Protein 2QQ8 (pdb70)

B-factor: mean 25.54, std 12.07, range [2.0, 73.2]

Foldseek 3Di:
DLPPPQVCCCVPPDPVVVCAPDPSSLVSLLVFHPLQCLLVLLLVLLDQPVPDDLVLLVVLLVVLVVVPPCLVVLQLVLQCPQLVVVVQCHPPHVCVVLLVSLLSSVCSVCVVLRDDRLLSLLLVLLVSRYPSSSSSSSSVSVCVDLQLVCLRDPDNPLVVLVQVLLLLLLCVQPVPLSVLCVVQVVGCVLALSSCLNSVCSVAARSVLSNSLSSVCSNPPSVSSSLLVSLVCQLCVVVLSVDHNVVNSVCRNHDDHPPDNVSSSVSSVSRDQADPNHHSVVSSVVSVD

Solvent-accessible surface area: 13617 Å² total; per-residue (Å²): 131,73,156,85,80,36,61,86,0,3,66,73,38,7,39,90,102,36,165,53,103,52,79,55,12,78,97,35,17,37,116,15,4,14,98,91,1,27,5,58,7,0,42,114,42,7,26,52,114,52,120,4,77,91,120,53,10,86,78,0,21,61,124,1,117,109,115,119,216,70,50,42,55,74,4,108,96,0,1,70,99,0,22,68,147,82,90,38,0,36,162,82,16,104,56,26,111,52,0,24,12,0,1,2,0,13,20,19,51,89,101,106,61,17,20,50,78,0,3,0,13,0,0,0,0,0,4,51,28,24,114,31,16,48,0,0,27,2,0,1,0,0,12,47,49,94,1,2,84,2,10,46,63,147,98,97,36,44,4,107,28,4,19,35,0,0,42,54,0,4,92,90,31,7,80,172,0,24,58,31,4,118,186,35,109,7,54,9,70,55,7,0,48,68,5,0,8,0,0,0,1,51,27,9,52,26,117,6,0,4,40,0,2,0,0,18,20,41,36,29,43,41,0,0,0,33,0,0,0,0,0,0,71,52,26,46,116,78,0,67,186,43,72,78,102,109,0,11,112,38,1,82,131,13,48,119,90,6,67,38,79,69,0,5,62,12,0,44,70,0,99,16,86,17,116,130,62,84,4,69,90,12,11,85,70,74,94,117

InterPro domains:
  IPR000195 Rab-GAP-TBC domain [PF00566] (405-628)
  IPR000195 Rab-GAP-TBC domain [PS50086] (401-611)
  IPR000195 Rab-GAP-TBC domain [SM00164] (398-634)
  IPR035969 Rab-GAP-TBC domain superfamily [SSF47923] (376-571)
  IPR035969 Rab-GAP-TBC domain superfamily [SSF47923] (547-654)
  IPR050302 Rab GTPase-activating TBC domain-containing protein [PTHR47219] (161-686)

G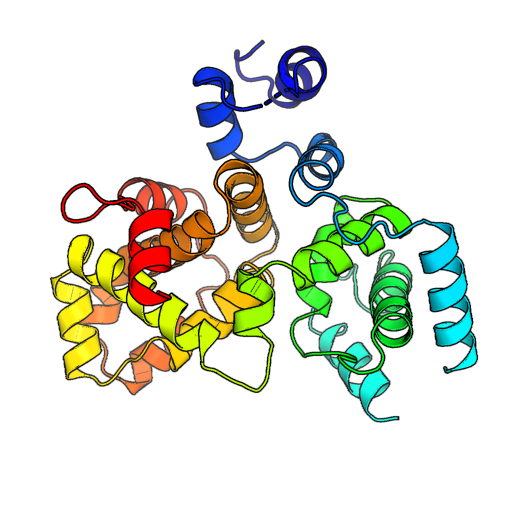O terms:
  GO:0055037 recycling endosome (C, TAS)
  GO:0005515 protein binding (F, IPI)
  GO:0005776 autophagosome (C, IDA)
  GO:0010507 negative regulation of autophagy (P, IMP)
  GO:2000785 regulation of autophagosome assembly (P, IMP)
  GO:0019901 protein kinase binding (F, IPI)
  GO:0005794 Golgi apparatus (C, IDA)
  GO:0055037 recycling endosome (C, IDA)
  GO:0071955 recycling endosome to Golgi transport (P, IMP)

Secondary structure (DSSP, 8-state):
--SS-HHHIIIIIIGGG-----HHHHHHHHT---HHHHHHHHHHHH--TT---HHHHHHHHHHHHHH---HHHHHHHHHHTSSGGG-SSSTTSTTHHHHHHHHHHHHHH-TTT---TTHHHHHHHHHHHS-HHHHHHHHHHHHTSHHHHHHHSS--HHHHHHHHHHHHHHHHH-HHHHHHHHHTT--GGGTHHHHHHTTTTTTS-HHHHHHHHHHHHHH-HHHHHHHHHHHHHHTHHHHHT--HHHHHHHHHS--TT--HHHHHHHHHH---EETTEEHHHHHHHHH-

CATH classification: 1.10.10.750 (+2 more: 1.10.8.270, 1.10.472.80)

Organism: Homo sapiens (NCBI:txid9606)

Nearest PDB structures (foldseek):
  2qq8-assembly1_A  TM=1.003E+00  e=1.220E-38  Homo sapiens
  4nc6-assembly1_A  TM=8.322E-01  e=8.312E-11  Homo sapiens
  3hzj-assembly1_A  TM=8.244E-01  e=3.064E-10  Homo sapiens
  3hzj-assembly2_B  TM=8.703E-01  e=8.411E-10  Homo sapiens
  3qye-assembly2_B  TM=8.228E-01  e=5.137E-09  Homo sapiens

Structure (mmCIF, N/CA/C/O backbone):
data_2QQ8
#
_entry.id   2QQ8
#
_cell.length_a   123.520
_cell.length_b   123.520
_cell.length_c   48.608
_cell.angle_alpha   90.000
_cell.angle_beta   90.000
_cell.angle_gamma   90.000
#
_symmetry.space_group_name_H-M   'P 43 21 2'
#
loop_
_entity.id
_entity.type
_entity.pdbx_description
1 polymer 'TBC1 domain family member 14'
2 non-polymer 'UNKNOWN ATOM OR ION'
3 water water
#
loop_
_atom_site.group_PDB
_atom_site.id
_atom_site.type_symbol
_atom_site.label_atom_id
_atom_site.label_alt_id
_atom_site.label_comp_id
_atom_site.label_asym_id
_atom_site.label_entity_id
_atom_site.label_seq_id
_atom_site.pdbx_PDB_ins_code
_atom_site.Cartn_x
_atom_site.Cartn_y
_atom_site.Cartn_z
_atom_site.occupancy
_atom_site.B_iso_or_equiv
_atom_site.auth_seq_id
_atom_site.auth_comp_id
_atom_site.auth_asym_id
_atom_site.auth_atom_id
_atom_site.pdbx_PDB_model_num
ATOM 1 N N . TYR A 1 15 ? 33.454 55.081 -5.862 1.00 45.88 353 TYR A N 1
ATOM 2 C CA . TYR A 1 15 ? 33.010 54.611 -4.495 1.00 48.96 353 TYR A CA 1
ATOM 3 C C . TYR A 1 15 ? 33.024 55.758 -3.475 1.00 51.48 353 TYR A C 1
ATOM 4 O O . TYR A 1 15 ? 33.697 56.774 -3.689 1.00 52.56 353 TYR A O 1
ATOM 13 N N . PHE A 1 16 ? 32.298 55.584 -2.366 1.00 52.98 354 PHE A N 1
ATOM 14 C CA . PHE A 1 16 ? 32.002 56.696 -1.440 1.00 55.05 354 PHE A CA 1
ATOM 15 C C . PHE A 1 16 ? 31.587 57.958 -2.232 1.00 55.24 354 PHE A C 1
ATOM 16 O O . PHE A 1 16 ? 31.999 59.081 -1.913 1.00 56.65 354 PHE A O 1
ATOM 24 N N . GLN A 1 17 ? 30.802 57.745 -3.289 1.00 55.85 355 GLN A N 1
ATOM 25 C CA . GLN A 1 17 ? 30.241 58.822 -4.085 1.00 54.94 355 GLN A CA 1
ATOM 26 C C . GLN A 1 17 ? 28.728 58.644 -4.114 1.00 52.91 355 GLN A C 1
ATOM 27 O O . GLN A 1 17 ? 28.080 58.887 -5.147 1.00 52.18 355 GLN A O 1
ATOM 33 N N . GLY A 1 18 ? 28.165 58.213 -2.981 1.00 49.65 356 GLY A N 1
ATOM 34 C CA . GLY A 1 18 ? 26.709 58.091 -2.838 1.00 48.02 356 GLY A CA 1
ATOM 35 C C . GLY A 1 18 ? 26.114 56.772 -3.318 1.00 45.55 356 GLY A C 1
ATOM 36 O O . GLY A 1 18 ? 24.893 56.673 -3.472 1.00 46.42 356 GLY A O 1
ATOM 37 N N A ASN A 1 19 ? 26.942 55.775 -3.656 0.50 43.27 357 ASN A N 1
ATOM 38 N N B ASN A 1 19 ? 26.994 55.774 -3.409 0.50 42.29 357 ASN A N 1
ATOM 39 C CA A ASN A 1 19 ? 26.427 54.411 -3.906 0.50 40.59 357 ASN A CA 1
ATOM 40 C CA B ASN A 1 19 ? 26.704 54.447 -3.926 0.50 39.02 357 ASN A CA 1
ATOM 41 C C A ASN A 1 19 ? 26.948 53.447 -2.846 0.50 38.44 357 ASN A C 1
ATOM 42 C C B ASN A 1 19 ? 26.971 53.372 -2.853 0.50 37.14 357 ASN A C 1
ATOM 43 O O A ASN A 1 19 ? 27.986 52.809 -2.990 0.50 36.16 357 ASN A O 1
ATOM 44 O O B ASN A 1 19 ? 27.861 52.542 -3.019 0.50 33.77 357 ASN A O 1
ATOM 53 N N . ALA A 1 20 ? 26.179 53.375 -1.774 1.00 37.30 358 ALA A N 1
ATOM 54 C CA . ALA A 1 20 ? 26.501 52.588 -0.584 1.00 36.02 358 ALA A CA 1
ATOM 55 C C . ALA A 1 20 ? 26.678 51.095 -0.825 1.00 31.25 358 ALA A C 1
ATOM 56 O O . ALA A 1 20 ? 27.630 50.520 -0.301 1.00 31.18 358 ALA A O 1
ATOM 58 N N . VAL A 1 21 ? 25.784 50.463 -1.595 1.00 32.41 359 VAL A N 1
ATOM 59 C CA . VAL A 1 21 ? 25.865 48.994 -1.800 1.00 32.36 359 VAL A CA 1
ATOM 60 C C . VAL A 1 21 ? 27.184 48.601 -2.464 1.00 30.84 359 VAL A C 1
ATOM 61 O O . VAL A 1 21 ? 27.927 47.696 -1.992 1.00 28.22 359 VAL A O 1
ATOM 65 N N . LEU A 1 22 ? 27.493 49.302 -3.554 1.00 33.04 360 LEU A N 1
ATOM 66 C CA . LEU A 1 22 ? 28.755 49.089 -4.278 1.00 30.67 360 LEU A CA 1
ATOM 67 C C . LEU A 1 22 ? 29.955 49.371 -3.399 1.00 30.92 360 LEU A C 1
ATOM 68 O O . LEU A 1 22 ? 30.943 48.641 -3.439 1.00 30.51 360 LEU A O 1
ATOM 73 N N . THR A 1 23 ? 29.892 50.437 -2.605 1.00 30.37 361 THR A N 1
ATOM 74 C CA . THR A 1 23 ? 31.016 50.780 -1.765 1.00 28.89 361 THR A CA 1
ATOM 75 C C . THR A 1 23 ? 31.204 49.657 -0.739 1.00 30.69 361 THR A C 1
ATOM 76 O O . THR A 1 23 ? 32.315 49.175 -0.567 1.00 31.43 361 THR A O 1
ATOM 80 N N . TRP A 1 24 ? 30.122 49.217 -0.087 1.00 29.37 362 TRP A N 1
ATOM 81 C CA . TRP A 1 24 ? 30.234 48.129 0.912 1.00 27.48 362 TRP A CA 1
ATOM 82 C C . TRP A 1 24 ? 30.736 46.816 0.290 1.00 26.60 362 TRP A C 1
ATOM 83 O O . TRP A 1 24 ? 31.671 46.177 0.805 1.00 28.28 362 TRP A O 1
ATOM 94 N N . ASN A 1 25 ? 30.101 46.417 -0.808 1.00 28.90 363 ASN A N 1
ATOM 95 C CA . ASN A 1 25 ? 30.416 45.140 -1.450 1.00 33.89 363 ASN A CA 1
ATOM 96 C C . ASN A 1 25 ? 31.775 45.116 -2.118 1.00 38.10 363 ASN A C 1
ATOM 97 O O . ASN A 1 25 ? 32.534 44.165 -1.930 1.00 41.27 363 ASN A O 1
ATOM 102 N N . ASN A 1 26 ? 32.101 46.176 -2.849 1.00 41.80 364 ASN A N 1
ATOM 103 C CA . ASN A 1 26 ? 33.313 46.197 -3.675 1.00 44.15 364 ASN A CA 1
ATOM 104 C C . ASN A 1 26 ? 34.533 46.759 -2.964 1.00 45.00 364 ASN A C 1
ATOM 105 O O . ASN A 1 26 ? 35.643 46.303 -3.210 1.00 45.70 364 ASN A O 1
ATOM 110 N N . GLU A 1 27 ? 34.329 47.734 -2.080 1.00 42.52 365 GLU A N 1
ATOM 111 C CA . GLU A 1 27 ? 35.433 48.439 -1.441 1.00 43.58 365 GLU A CA 1
ATOM 112 C C . GLU A 1 27 ? 35.641 48.010 0.030 1.00 45.66 365 GLU A C 1
ATOM 113 O O . GLU A 1 27 ? 36.782 47.750 0.455 1.00 43.97 365 GLU A O 1
ATOM 116 N N . ILE A 1 28 ? 34.552 47.930 0.799 1.00 41.00 366 ILE A N 1
ATOM 117 C CA . ILE A 1 28 ? 34.669 47.730 2.252 1.00 40.20 366 ILE A CA 1
ATOM 118 C C . ILE A 1 28 ? 34.857 46.274 2.690 1.00 40.01 366 ILE A C 1
ATOM 119 O O . ILE A 1 28 ? 35.818 45.965 3.414 1.00 41.84 366 ILE A O 1
ATOM 124 N N . LEU A 1 29 ? 33.952 45.396 2.274 1.00 37.58 367 LEU A N 1
ATOM 125 C CA . LEU A 1 29 ? 33.934 44.012 2.771 1.00 41.99 367 LEU A CA 1
ATOM 126 C C . LEU A 1 29 ? 35.142 43.150 2.356 1.00 47.54 367 LEU A C 1
ATOM 127 O O . LEU A 1 29 ? 35.622 42.339 3.168 1.00 46.88 367 LEU A O 1
ATOM 132 N N . PRO A 1 30 ? 35.619 43.289 1.096 1.00 49.51 368 PRO A N 1
ATOM 133 C CA . PRO A 1 30 ? 36.921 42.687 0.772 1.00 51.36 368 PRO A CA 1
ATOM 134 C C . PRO A 1 30 ? 38.031 43.115 1.736 1.00 53.40 368 PRO A C 1
ATOM 135 O O . PRO A 1 30 ? 38.974 42.359 1.961 1.00 55.17 368 PRO A O 1
ATOM 139 N N . ASN A 1 31 ? 37.905 44.311 2.308 1.00 54.98 369 ASN A N 1
ATOM 140 C CA . ASN A 1 31 ? 38.891 44.846 3.243 1.00 56.82 369 ASN A CA 1
ATOM 141 C C . ASN A 1 31 ? 38.388 44.883 4.704 1.00 56.61 369 ASN A C 1
ATOM 142 O O . ASN A 1 31 ? 38.764 45.772 5.473 1.00 54.28 369 ASN A O 1
ATOM 147 N N . TRP A 1 32 ? 37.560 43.897 5.074 1.00 57.34 370 TRP A N 1
ATOM 148 C CA . TRP A 1 32 ? 36.917 43.831 6.404 1.00 58.38 370 TRP A CA 1
ATOM 149 C C . TRP A 1 32 ? 37.896 44.042 7.567 1.00 59.28 370 TRP A C 1
ATOM 150 O O . TRP A 1 32 ? 37.628 44.843 8.473 1.00 59.23 370 TRP A O 1
ATOM 152 N N . GLU A 1 33 ? 39.022 43.330 7.531 1.00 59.74 371 GLU A N 1
ATOM 153 C CA . GLU A 1 33 ? 40.050 43.423 8.578 1.00 60.53 371 GLU A CA 1
ATOM 154 C C . GLU A 1 33 ? 41.031 44.562 8.291 1.00 61.79 371 GLU A C 1
ATOM 155 O O . GLU A 1 33 ? 40.721 45.738 8.499 1.00 63.18 371 GLU A O 1
ATOM 158 N N . TRP A 1 36 ? 37.348 47.989 8.432 1.00 61.52 374 TRP A N 1
ATOM 159 C CA . TRP A 1 36 ? 36.273 48.231 9.385 1.00 63.56 374 TRP A CA 1
ATOM 160 C C . TRP A 1 36 ? 36.376 49.635 9.962 1.00 63.60 374 TRP A C 1
ATOM 161 O O . TRP A 1 36 ? 35.459 50.439 9.810 1.00 63.10 374 TRP A O 1
ATOM 163 N N . CYS A 1 37 ? 37.511 49.926 10.595 1.00 65.15 375 CYS A N 1
ATOM 164 C CA . CYS A 1 37 ? 37.725 51.188 11.316 1.00 64.74 375 CYS A CA 1
ATOM 165 C C . CYS A 1 37 ? 38.421 52.326 10.518 1.00 62.12 375 CYS A C 1
ATOM 166 O O . CYS A 1 37 ? 38.972 53.255 11.109 1.00 61.36 375 CYS A O 1
ATOM 169 N N . SER A 1 38 ? 38.387 52.271 9.188 1.00 60.04 376 SER A N 1
ATOM 170 C CA . SER A 1 38 ? 38.672 53.465 8.364 1.00 58.38 376 SER A CA 1
ATOM 171 C C . SER A 1 38 ? 37.727 54.629 8.745 1.00 56.44 376 SER A C 1
ATOM 172 O O . SER A 1 38 ? 36.551 54.404 9.051 1.00 51.71 376 SER A O 1
ATOM 174 N N . ARG A 1 39 ? 38.223 55.864 8.718 1.00 53.49 377 ARG A N 1
ATOM 175 C CA . ARG A 1 39 ? 37.377 57.021 9.044 1.00 51.71 377 ARG A CA 1
ATOM 176 C C . ARG A 1 39 ? 36.276 57.196 8.010 1.00 50.61 377 ARG A C 1
ATOM 177 O O . ARG A 1 39 ? 35.151 57.528 8.364 1.00 50.65 377 ARG A O 1
ATOM 179 N N . LYS A 1 40 ? 36.598 56.967 6.738 1.00 49.54 378 LYS A N 1
ATOM 180 C CA . LYS A 1 40 ? 35.618 57.108 5.654 1.00 48.08 378 LYS A CA 1
ATOM 181 C C . LYS A 1 40 ? 34.524 56.051 5.778 1.00 43.88 378 LYS A C 1
ATOM 182 O O . LYS A 1 40 ? 33.349 56.341 5.572 1.00 41.32 378 LYS A O 1
ATOM 184 N N . VAL A 1 41 ? 34.921 54.823 6.114 1.00 41.94 379 VAL A N 1
ATOM 185 C CA . VAL A 1 41 ? 33.971 53.741 6.358 1.00 40.07 379 VAL A CA 1
ATOM 186 C C . VAL A 1 41 ? 33.064 54.062 7.580 1.00 38.23 379 VAL A C 1
ATOM 187 O O . VAL A 1 41 ? 31.865 53.813 7.547 1.00 34.52 379 VAL A O 1
ATOM 191 N N . ARG A 1 42 ? 33.627 54.673 8.616 1.00 39.60 380 ARG A N 1
ATOM 192 C CA . ARG A 1 42 ? 32.882 54.926 9.848 1.00 41.12 380 ARG A CA 1
ATOM 193 C C . ARG A 1 42 ? 31.791 55.962 9.667 1.00 40.41 380 ARG A C 1
ATOM 194 O O . ARG A 1 42 ? 30.709 55.816 10.218 1.00 36.97 380 ARG A O 1
ATOM 202 N N . ASP A 1 43 ? 32.036 56.952 8.816 1.00 41.19 381 ASP A N 1
ATOM 203 C CA . ASP A 1 43 ? 31.011 57.930 8.480 1.00 40.51 381 ASP A CA 1
ATOM 204 C C . ASP A 1 43 ? 29.867 57.263 7.698 1.00 37.80 381 ASP A C 1
ATOM 205 O O . ASP A 1 43 ? 28.692 57.551 7.930 1.00 36.09 381 ASP A O 1
ATOM 210 N N . LEU A 1 44 ? 30.208 56.339 6.808 1.00 35.64 382 LEU A N 1
ATOM 211 C CA . LEU A 1 44 ? 29.204 55.664 5.984 1.00 38.03 382 LEU A CA 1
ATOM 212 C C . LEU A 1 44 ? 28.369 54.687 6.833 1.00 36.37 382 LEU A C 1
ATOM 213 O O . LEU A 1 44 ? 27.185 54.496 6.605 1.00 36.59 382 LEU A O 1
ATOM 218 N N . TRP A 1 45 ? 29.012 54.099 7.830 1.00 33.40 383 TRP A N 1
ATOM 219 C CA . TRP A 1 45 ? 28.404 53.131 8.717 1.00 30.87 383 TRP A CA 1
ATOM 220 C C . TRP A 1 45 ? 27.333 53.823 9.586 1.00 28.82 383 TRP A C 1
ATOM 221 O O . TRP A 1 45 ? 26.288 53.257 9.884 1.00 27.13 383 TRP A O 1
ATOM 232 N N . TRP A 1 46 ? 27.606 55.063 9.962 1.00 26.93 384 TRP A N 1
ATOM 233 C CA . TRP A 1 46 ? 26.649 55.899 10.667 1.00 29.63 384 TRP A CA 1
ATOM 234 C C . TRP A 1 46 ? 25.306 56.062 9.954 1.00 27.79 384 TRP A C 1
ATOM 235 O O . TRP A 1 46 ? 24.287 56.167 10.606 1.00 25.60 384 TRP A O 1
ATOM 246 N N . GLN A 1 47 ? 25.332 56.053 8.624 1.00 19.47 385 GLN A N 1
ATOM 247 C CA . GLN A 1 47 ? 24.160 56.247 7.777 1.00 24.78 385 GLN A CA 1
ATOM 248 C C . GLN A 1 47 ? 23.278 55.027 7.678 1.00 25.69 385 GLN A C 1
ATOM 249 O O . GLN A 1 47 ? 22.174 55.095 7.142 1.00 27.30 385 GLN A O 1
ATOM 255 N N . GLY A 1 48 ? 23.754 53.900 8.201 1.00 23.78 386 GLY A N 1
ATOM 256 C CA . GLY A 1 48 ? 23.017 52.655 8.103 1.00 22.51 386 GLY A CA 1
ATOM 257 C C . GLY A 1 48 ? 23.578 51.791 6.979 1.00 24.76 386 GLY A C 1
ATOM 258 O O . GLY A 1 48 ? 23.948 52.277 5.907 1.00 27.34 386 GLY A O 1
ATOM 259 N N . ILE A 1 49 ? 23.553 50.487 7.196 1.00 20.88 387 ILE A N 1
ATOM 260 C CA . ILE A 1 49 ? 24.118 49.535 6.248 1.00 21.14 387 ILE A CA 1
ATOM 261 C C . ILE A 1 49 ? 22.998 49.117 5.306 1.00 21.95 387 ILE A C 1
ATOM 262 O O . ILE A 1 49 ? 21.870 48.859 5.757 1.00 22.23 387 ILE A O 1
ATOM 267 N N . PRO A 1 50 ? 23.296 49.028 3.983 1.00 23.91 388 PRO A N 1
ATOM 268 C CA . PRO A 1 50 ? 22.261 48.549 3.062 1.00 26.92 388 PRO A CA 1
ATOM 269 C C . PRO A 1 50 ? 21.724 47.172 3.444 1.00 24.45 388 PRO A C 1
ATOM 270 O O . PRO A 1 50 ? 22.508 46.306 3.856 1.00 23.03 388 PRO A O 1
ATOM 274 N N . PRO A 1 51 ? 20.395 46.961 3.344 1.00 29.10 389 PRO A N 1
ATOM 275 C CA . PRO A 1 51 ? 19.836 45.686 3.792 1.00 31.74 389 PRO A CA 1
ATOM 276 C C . PRO A 1 51 ? 20.502 44.458 3.206 1.00 32.57 389 PRO A C 1
ATOM 277 O O . PRO A 1 51 ? 20.636 43.439 3.895 1.00 36.48 389 PRO A O 1
ATOM 281 N N . SER A 1 52 ? 20.930 44.555 1.946 1.00 32.44 390 SER A N 1
ATOM 282 C CA . SER A 1 52 ? 21.573 43.438 1.259 1.00 32.12 390 SER A CA 1
ATOM 283 C C . SER A 1 52 ? 22.948 43.131 1.830 1.00 29.24 390 SER A C 1
ATOM 284 O O . SER A 1 52 ? 23.486 42.049 1.594 1.00 28.65 390 SER A O 1
ATOM 287 N N . VAL A 1 53 ? 23.530 44.102 2.540 1.00 27.16 391 VAL A N 1
ATOM 288 C CA . VAL A 1 53 ? 24.865 43.972 3.163 1.00 26.20 391 VAL A CA 1
ATOM 289 C C . VAL A 1 53 ? 24.819 43.614 4.677 1.00 24.70 391 VAL A C 1
ATOM 290 O O . VAL A 1 53 ? 25.783 43.083 5.234 1.00 22.23 391 VAL A O 1
ATOM 294 N N . ARG A 1 54 ? 23.708 43.925 5.332 1.00 24.85 392 ARG A N 1
ATOM 295 C CA . ARG A 1 54 ? 23.614 43.847 6.787 1.00 22.75 392 ARG A CA 1
ATOM 296 C C . ARG A 1 54 ? 23.960 42.523 7.363 1.00 24.05 392 ARG A C 1
ATOM 297 O O . ARG A 1 54 ? 24.666 42.469 8.345 1.00 22.99 392 ARG A O 1
ATOM 305 N N . GLY A 1 55 ? 23.424 41.457 6.776 1.00 25.50 393 GLY A N 1
ATOM 306 C CA . GLY A 1 55 ? 23.615 40.114 7.317 1.00 25.68 393 GLY A CA 1
ATOM 307 C C . GLY A 1 55 ? 25.077 39.784 7.478 1.00 24.54 393 GLY A C 1
ATOM 308 O O . GLY A 1 55 ? 25.516 39.302 8.528 1.00 24.98 393 GLY A O 1
ATOM 309 N N . LYS A 1 56 ? 25.850 40.084 6.439 1.00 24.52 394 LYS A N 1
ATOM 310 C CA . LYS A 1 56 ? 27.273 39.794 6.421 1.00 23.44 394 LYS A CA 1
ATOM 311 C C . LYS A 1 56 ? 28.006 40.610 7.474 1.00 20.27 394 LYS A C 1
ATOM 312 O O . LYS A 1 56 ? 28.814 40.067 8.217 1.00 22.20 394 LYS A O 1
ATOM 315 N N . VAL A 1 57 ? 27.712 41.912 7.558 1.00 17.37 395 VAL A N 1
ATOM 316 C CA . VAL A 1 57 ? 28.349 42.770 8.567 1.00 16.45 395 VAL A CA 1
ATOM 317 C C . VAL A 1 57 ? 27.919 42.388 9.973 1.00 16.97 395 VAL A C 1
ATOM 318 O O . VAL A 1 57 ? 28.755 42.294 10.868 1.00 18.87 395 VAL A O 1
ATOM 322 N N . TRP A 1 58 ? 26.626 42.167 10.172 1.00 17.63 396 TRP A N 1
ATOM 323 C CA . TRP A 1 58 ? 26.171 41.833 11.519 1.00 16.52 396 TRP A CA 1
ATOM 324 C C . TRP A 1 58 ? 26.774 40.520 12.008 1.00 15.94 396 TRP A C 1
ATOM 325 O O . TRP A 1 58 ? 27.207 40.432 13.161 1.00 20.52 396 TRP A O 1
ATOM 336 N N . SER A 1 59 ? 26.801 39.508 11.132 1.00 18.80 397 SER A N 1
ATOM 337 C CA A SER A 1 59 ? 27.300 38.185 11.500 0.50 19.42 397 SER A CA 1
ATOM 338 C CA B SER A 1 59 ? 27.304 38.187 11.498 0.50 18.72 397 SER A CA 1
ATOM 339 C C . SER A 1 59 ? 28.747 38.260 11.921 1.00 17.05 397 SER A C 1
ATOM 340 O O . SER A 1 59 ? 29.129 37.641 12.902 1.00 22.03 397 SER A O 1
ATOM 345 N N . LEU A 1 60 ? 29.535 39.026 11.172 1.00 24.36 398 LEU A N 1
ATOM 346 C CA . LEU A 1 60 ? 30.948 39.291 11.471 1.00 24.53 398 LEU A CA 1
ATOM 347 C C . LEU A 1 60 ? 31.143 40.044 12.780 1.00 23.85 398 LEU A C 1
ATOM 348 O O . LEU A 1 60 ? 31.995 39.699 13.576 1.00 21.69 398 LEU A O 1
ATOM 353 N N . ALA A 1 61 ? 30.360 41.090 12.993 1.00 19.46 399 ALA A N 1
ATOM 354 C CA . ALA A 1 61 ? 30.469 41.890 14.213 1.00 15.30 399 ALA A CA 1
ATOM 355 C C . ALA A 1 61 ? 30.028 41.131 15.451 1.00 14.68 399 ALA A C 1
ATOM 356 O O . ALA A 1 61 ? 30.660 41.211 16.500 1.00 16.43 399 ALA A O 1
ATOM 358 N N . ILE A 1 62 ? 28.911 40.410 15.351 1.00 16.45 400 ILE A N 1
ATOM 359 C CA . ILE A 1 62 ? 28.411 39.656 16.488 1.00 14.89 400 ILE A CA 1
ATOM 360 C C . ILE A 1 62 ? 29.345 38.460 16.792 1.00 16.76 400 ILE A C 1
ATOM 361 O O . ILE A 1 62 ? 29.634 38.147 17.951 1.00 18.32 400 ILE A O 1
ATOM 366 N N . GLY A 1 63 ? 29.795 37.790 15.737 1.00 16.08 401 GLY A N 1
ATOM 367 C CA . GLY A 1 63 ? 30.770 36.695 15.857 1.00 17.72 401 GLY A CA 1
ATOM 368 C C . GLY A 1 63 ? 30.138 35.396 16.315 1.00 16.51 401 GLY A C 1
ATOM 369 O O . GLY A 1 63 ? 28.905 35.276 16.388 1.00 17.06 401 GLY A O 1
ATOM 370 N N . ASN A 1 64 ? 30.986 34.435 16.656 1.00 14.26 402 ASN A N 1
ATOM 371 C CA . ASN A 1 64 ? 30.546 33.113 17.054 1.00 17.26 402 ASN A CA 1
ATOM 372 C C . ASN A 1 64 ? 31.451 32.566 18.122 1.00 19.94 402 ASN A C 1
ATOM 373 O O . ASN A 1 64 ? 32.065 31.483 17.987 1.00 15.67 402 ASN A O 1
ATOM 378 N N . GLU A 1 65 ? 31.545 33.298 19.218 1.00 19.03 403 GLU A N 1
ATOM 379 C CA . GLU A 1 65 ? 32.423 32.865 20.317 1.00 19.81 403 GLU A CA 1
ATOM 380 C C . GLU A 1 65 ? 31.894 31.596 20.948 1.00 17.00 403 GLU A C 1
ATOM 381 O O . GLU A 1 65 ? 32.643 30.867 21.606 1.00 15.11 403 GLU A O 1
ATOM 387 N N . LEU A 1 66 ? 30.594 31.337 20.770 1.00 13.11 404 LEU A N 1
ATOM 388 C CA . LEU A 1 66 ? 29.983 30.083 21.230 1.00 13.04 404 LEU A CA 1
ATOM 389 C C . LEU A 1 66 ? 30.291 28.860 20.359 1.00 14.37 404 LEU A C 1
ATOM 390 O O . LEU A 1 66 ? 29.985 27.717 20.753 1.00 14.46 404 LEU A O 1
ATOM 395 N N . ASN A 1 67 ? 30.862 29.105 19.195 1.00 16.13 405 ASN A N 1
ATOM 396 C CA . ASN A 1 67 ? 31.215 28.054 18.225 1.00 16.58 405 ASN A CA 1
ATOM 397 C C . ASN A 1 67 ? 30.004 27.190 17.883 1.00 18.34 405 ASN A C 1
ATOM 398 O O . ASN A 1 67 ? 30.088 25.975 17.748 1.00 17.82 405 ASN A O 1
ATOM 403 N N . ILE A 1 68 ? 28.855 27.852 17.738 1.00 17.93 406 ILE A N 1
ATOM 404 C CA . ILE A 1 68 ? 27.638 27.196 17.283 1.00 15.17 406 ILE A CA 1
ATOM 405 C C . ILE A 1 68 ? 27.796 26.826 15.791 1.00 15.58 406 ILE A C 1
ATOM 406 O O . ILE A 1 68 ? 28.350 27.593 15.008 1.00 14.99 406 ILE A O 1
ATOM 411 N N . THR A 1 69 ? 27.281 25.654 15.425 1.00 19.12 407 THR A N 1
ATOM 412 C CA . THR A 1 69 ? 27.350 25.124 14.050 1.00 18.36 407 THR A CA 1
ATOM 413 C C . THR A 1 69 ? 25.934 25.011 13.503 1.00 18.37 407 THR A C 1
ATOM 414 O O . THR A 1 69 ? 24.962 24.965 14.247 1.00 16.95 407 THR A O 1
ATOM 418 N N . HIS A 1 70 ? 25.807 24.976 12.188 1.00 21.11 408 HIS A N 1
ATOM 419 C CA . HIS A 1 70 ? 24.510 24.723 11.575 1.00 21.39 408 HIS A CA 1
ATOM 420 C C . HIS A 1 70 ? 23.932 23.386 12.043 1.00 16.81 408 HIS A C 1
ATOM 421 O O . HIS A 1 70 ? 22.728 23.261 12.283 1.00 17.25 408 HIS A O 1
ATOM 428 N N . GLU A 1 71 ? 24.801 22.399 12.225 1.00 18.21 409 GLU A N 1
ATOM 429 C CA . GLU A 1 71 ? 24.386 21.089 12.693 1.00 22.45 409 GLU A CA 1
ATOM 430 C C . GLU A 1 71 ? 23.773 21.155 14.088 1.00 19.04 409 GLU A C 1
ATOM 431 O O . GLU A 1 71 ? 22.777 20.508 14.334 1.00 16.70 409 GLU A O 1
ATOM 437 N N . LEU A 1 72 ? 24.371 21.918 15.005 1.00 18.16 410 LEU A N 1
ATOM 438 C CA . LEU A 1 72 ? 23.737 22.155 16.306 1.00 16.82 410 LEU A CA 1
ATOM 439 C C . LEU A 1 72 ? 22.325 22.756 16.137 1.00 13.24 410 LEU A C 1
ATOM 440 O O . LEU A 1 72 ? 21.376 22.292 16.748 1.00 14.75 410 LEU A O 1
ATOM 445 N N . PHE A 1 73 ? 22.211 23.768 15.290 1.00 16.77 411 PHE A N 1
ATOM 446 C CA . PHE A 1 73 ? 20.913 24.369 14.997 1.00 15.43 411 PHE A CA 1
ATOM 447 C C . PHE A 1 73 ? 19.901 23.305 14.553 1.00 18.38 411 PHE A C 1
ATOM 448 O O . PHE A 1 73 ? 18.828 23.231 15.125 1.00 17.44 411 PHE A O 1
ATOM 456 N N . ASP A 1 74 ? 20.296 22.468 13.593 1.00 20.85 412 ASP A N 1
ATOM 457 C CA . ASP A 1 74 ? 19.415 21.419 13.010 1.00 20.81 412 ASP A CA 1
ATOM 458 C C . ASP A 1 74 ? 18.928 20.490 14.085 1.00 19.07 412 ASP A C 1
ATOM 459 O O . ASP A 1 74 ? 17.724 20.257 14.233 1.00 20.75 412 ASP A O 1
ATOM 464 N N . ILE A 1 75 ? 19.851 20.030 14.930 1.00 19.60 413 ILE A N 1
ATOM 465 C CA . ILE A 1 75 ? 19.489 19.142 16.033 1.00 17.34 413 ILE A CA 1
ATOM 466 C C . ILE A 1 75 ? 18.545 19.794 17.039 1.00 20.47 413 ILE A C 1
ATOM 467 O O . ILE A 1 75 ? 17.522 19.212 17.457 1.00 17.85 413 ILE A O 1
ATOM 472 N N . CYS A 1 76 ? 18.888 21.002 17.464 1.00 20.71 414 CYS A N 1
ATOM 473 C CA . CYS A 1 76 ? 18.061 21.706 18.439 1.00 19.69 414 CYS A CA 1
ATOM 474 C C . CYS A 1 76 ? 16.664 21.987 17.891 1.00 21.03 414 CYS A C 1
ATOM 475 O O . CYS A 1 76 ? 15.700 21.835 18.616 1.00 18.41 414 CYS A O 1
ATOM 478 N N . LEU A 1 77 ? 16.576 22.398 16.628 1.00 21.65 415 LEU A N 1
ATOM 479 C CA . LEU A 1 77 ? 15.266 22.586 15.967 1.00 22.82 415 LEU A CA 1
ATOM 480 C C . LEU A 1 77 ? 14.460 21.289 15.910 1.00 24.40 415 LEU A C 1
ATOM 481 O O . LEU A 1 77 ? 13.264 21.281 16.258 1.00 25.59 415 LEU A O 1
ATOM 486 N N . ALA A 1 78 ? 15.120 20.199 15.503 1.00 25.61 416 ALA A N 1
ATOM 487 C CA . ALA A 1 78 ? 14.502 18.868 15.522 1.00 26.55 416 ALA A CA 1
ATOM 488 C C . ALA A 1 78 ? 13.906 18.520 16.874 1.00 27.31 416 ALA A C 1
ATOM 489 O O . ALA A 1 78 ? 12.780 18.045 16.930 1.00 32.84 416 ALA A O 1
ATOM 491 N N . ARG A 1 79 ? 14.642 18.762 17.963 1.00 28.15 417 ARG A N 1
ATOM 492 C CA . ARG A 1 79 ? 14.137 18.564 19.328 1.00 28.32 417 ARG A CA 1
ATOM 493 C C . ARG A 1 79 ? 12.953 19.466 19.683 1.00 27.37 417 ARG A C 1
ATOM 494 O O . ARG A 1 79 ? 12.038 19.056 20.402 1.00 28.09 417 ARG A O 1
ATOM 502 N N . ALA A 1 80 ? 13.012 20.725 19.254 1.00 26.05 418 ALA A N 1
ATOM 503 C CA . ALA A 1 80 ? 11.900 21.656 19.452 1.00 26.31 418 ALA A CA 1
ATOM 504 C C . ALA A 1 80 ? 10.643 21.137 18.741 1.00 28.73 418 ALA A C 1
ATOM 505 O O . ALA A 1 80 ? 9.586 21.058 19.351 1.00 36.67 418 ALA A O 1
ATOM 507 N N . LYS A 1 81 ? 10.767 20.812 17.462 1.00 31.03 419 LYS A N 1
ATOM 508 C CA . LYS A 1 81 ? 9.650 20.245 16.686 1.00 37.83 419 LYS A CA 1
ATOM 509 C C . LYS A 1 81 ? 9.042 18.988 17.327 1.00 40.54 419 LYS A C 1
ATOM 510 O O . LYS A 1 81 ? 7.816 18.863 17.412 1.00 41.33 419 LYS A O 1
ATOM 516 N N . GLU A 1 82 ? 9.896 18.068 17.777 1.00 43.56 420 GLU A N 1
ATOM 517 C CA . GLU A 1 82 ? 9.445 16.924 18.582 1.00 46.68 420 GLU A CA 1
ATOM 518 C C . GLU A 1 82 ? 8.656 17.399 19.794 1.00 48.59 420 GLU A C 1
ATOM 519 O O . GLU A 1 82 ? 7.539 16.949 20.018 1.00 48.82 420 GLU A O 1
ATOM 522 N N . ARG A 1 83 ? 9.248 18.314 20.558 1.00 51.79 421 ARG A N 1
ATOM 523 C CA . ARG A 1 83 ? 8.647 18.884 21.777 1.00 55.30 421 ARG A CA 1
ATOM 524 C C . ARG A 1 83 ? 7.258 19.539 21.556 1.00 57.35 421 ARG A C 1
ATOM 525 O O . ARG A 1 83 ? 6.425 19.516 22.466 1.00 58.72 421 ARG A O 1
ATOM 529 N N . TRP A 1 84 ? 7.011 20.112 20.372 1.00 59.85 422 TRP A N 1
ATOM 530 C CA . TRP A 1 84 ? 5.689 20.692 20.045 1.00 61.70 422 TRP A CA 1
ATOM 531 C C . TRP A 1 84 ? 4.650 19.585 19.829 1.00 60.99 422 TRP A C 1
ATOM 532 O O . TRP A 1 84 ? 4.751 18.800 18.878 1.00 61.37 422 TRP A O 1
ATOM 543 N N . GLU A 1 107 ? 5.335 24.074 27.844 1.00 71.44 445 GLU A N 1
ATOM 544 C CA . GLU A 1 107 ? 3.960 24.040 28.347 1.00 71.75 445 GLU A CA 1
ATOM 545 C C . GLU A 1 107 ? 3.323 25.440 28.226 1.00 69.77 445 GLU A C 1
ATOM 546 O O . GLU A 1 107 ? 2.478 25.659 27.357 1.00 70.18 445 GLU A O 1
ATOM 552 N N . ALA A 1 108 ? 3.753 26.376 29.077 1.00 67.87 446 ALA A N 1
ATOM 553 C CA . ALA A 1 108 ? 3.397 27.797 28.964 1.00 64.57 446 ALA A CA 1
ATOM 554 C C . ALA A 1 108 ? 4.536 28.601 28.310 1.00 62.14 446 ALA A C 1
ATOM 555 O O . ALA A 1 108 ? 4.427 29.816 28.155 1.00 61.45 446 ALA A O 1
ATOM 557 N N . SER A 1 109 ? 5.625 27.917 27.953 1.00 57.99 447 SER A N 1
ATOM 558 C CA . SER A 1 109 ? 6.740 28.522 27.218 1.00 55.45 447 SER A CA 1
ATOM 559 C C . SER A 1 109 ? 6.339 28.801 25.777 1.00 51.27 447 SER A C 1
ATOM 560 O O . SER A 1 109 ? 6.510 29.922 25.297 1.00 48.16 447 SER A O 1
ATOM 563 N N . LEU A 1 110 ? 5.830 27.779 25.091 1.00 48.12 448 LEU A N 1
ATOM 564 C CA . LEU A 1 110 ? 5.342 27.948 23.731 1.00 47.61 448 LEU A CA 1
ATOM 565 C C . LEU A 1 110 ? 4.202 28.966 23.715 1.00 45.50 448 LEU A C 1
ATOM 566 O O . LEU A 1 110 ? 4.066 29.715 22.758 1.00 43.14 448 LEU A O 1
ATOM 571 N N . GLU A 1 111 ? 3.410 29.011 24.787 1.00 45.52 449 GLU A N 1
ATOM 572 C CA . GLU A 1 111 ? 2.383 30.040 24.928 1.00 42.30 449 GLU A CA 1
ATOM 573 C C . GLU A 1 111 ? 2.998 31.424 24.892 1.00 37.01 449 GLU A C 1
ATOM 574 O O . GLU A 1 111 ? 2.471 32.325 24.214 1.00 36.78 449 GLU A O 1
ATOM 576 N N . LEU A 1 112 ? 4.104 31.604 25.611 1.00 34.76 450 LEU A N 1
ATOM 577 C CA . LEU A 1 112 ? 4.803 32.901 25.633 1.00 31.07 450 LEU A CA 1
ATOM 578 C C . LEU A 1 112 ? 5.443 33.216 24.284 1.00 23.05 450 LEU A C 1
ATOM 579 O O . LEU A 1 112 ? 5.372 34.345 23.844 1.00 21.76 450 LEU A O 1
ATOM 584 N N . ILE A 1 113 ? 6.046 32.212 23.637 1.00 23.32 451 ILE A N 1
ATOM 585 C CA . ILE A 1 113 ? 6.645 32.391 22.300 1.00 19.10 451 ILE A CA 1
ATOM 586 C C . ILE A 1 113 ? 5.573 32.866 21.314 1.00 17.34 451 ILE A C 1
ATOM 587 O O . ILE A 1 113 ? 5.735 33.878 20.660 1.00 15.86 451 ILE A O 1
ATOM 592 N N . LYS A 1 114 ? 4.445 32.152 21.264 1.00 22.77 452 LYS A N 1
ATOM 593 C CA . LYS A 1 114 ? 3.373 32.460 20.324 1.00 22.15 452 LYS A CA 1
ATOM 594 C C . LYS A 1 114 ? 2.804 33.849 20.552 1.00 19.78 452 LYS A C 1
ATOM 595 O O . LYS A 1 114 ? 2.561 34.586 19.602 1.00 26.40 452 LYS A O 1
ATOM 601 N N . LEU A 1 115 ? 2.590 34.230 21.804 1.00 27.47 453 LEU A N 1
ATOM 602 C CA . LEU A 1 115 ? 2.105 35.586 22.130 1.00 24.16 453 LEU A CA 1
ATOM 603 C C . LEU A 1 115 ? 3.070 36.664 21.699 1.00 26.32 453 LEU A C 1
ATOM 604 O O . LEU A 1 115 ? 2.689 37.655 21.071 1.00 28.55 453 LEU A O 1
ATOM 609 N N . ASP A 1 116 ? 4.335 36.498 22.053 1.00 22.94 454 ASP A N 1
ATOM 610 C CA . ASP A 1 116 ? 5.316 37.479 21.663 1.00 18.46 454 ASP A CA 1
ATOM 611 C C . ASP A 1 116 ? 5.375 37.587 20.138 1.00 16.26 454 ASP A C 1
ATOM 612 O O . ASP A 1 116 ? 5.482 38.699 19.606 1.00 20.15 454 ASP A O 1
ATOM 617 N N . ILE A 1 117 ? 5.352 36.455 19.432 1.00 18.22 455 ILE A N 1
ATOM 618 C CA . ILE A 1 117 ? 5.392 36.471 17.966 1.00 17.74 455 ILE A CA 1
ATOM 619 C C . ILE A 1 117 ? 4.203 37.281 17.404 1.00 17.78 455 ILE A C 1
ATOM 620 O O . ILE A 1 117 ? 4.396 38.101 16.488 1.00 20.02 455 ILE A O 1
ATOM 625 N N . SER A 1 118 ? 3.009 37.111 17.977 1.00 23.14 456 SER A N 1
ATOM 626 C CA A SER A 1 118 ? 1.812 37.885 17.549 0.50 25.02 456 SER A CA 1
ATOM 627 C CA B SER A 1 118 ? 1.820 37.869 17.522 0.50 23.65 456 SER A CA 1
ATOM 628 C C . SER A 1 118 ? 2.018 39.392 17.610 1.00 24.82 456 SER A C 1
ATOM 629 O O . SER A 1 118 ? 1.480 40.146 16.787 1.00 23.56 456 SER A O 1
ATOM 634 N N . ARG A 1 119 ? 2.815 39.853 18.578 1.00 23.35 457 ARG A N 1
ATOM 635 C CA . ARG A 1 119 ? 3.088 41.287 18.693 1.00 23.27 457 ARG A CA 1
ATOM 636 C C . ARG A 1 119 ? 4.436 41.738 18.133 1.00 20.39 457 ARG A C 1
ATOM 637 O O . ARG A 1 119 ? 4.834 42.844 18.361 1.00 18.09 457 ARG A O 1
ATOM 645 N N . THR A 1 120 ? 5.125 40.895 17.376 1.00 19.98 458 THR A N 1
ATOM 646 C CA . THR A 1 120 ? 6.399 41.277 16.814 1.00 17.66 458 THR A CA 1
ATOM 647 C C . THR A 1 120 ? 6.254 41.957 15.421 1.00 20.50 458 THR A C 1
ATOM 648 O O . THR A 1 120 ? 5.941 41.298 14.426 1.00 23.46 458 THR A O 1
ATOM 652 N N . PHE A 1 121 ? 6.564 43.248 15.379 1.00 20.05 459 PHE A N 1
ATOM 653 C CA . PHE A 1 121 ? 6.410 44.111 14.181 1.00 25.48 459 PHE A CA 1
ATOM 654 C C . PHE A 1 121 ? 5.103 43.820 13.402 1.00 22.61 459 PHE A C 1
ATOM 655 O O . PHE A 1 121 ? 5.135 43.624 12.191 1.00 22.17 459 PHE A O 1
ATOM 663 N N . PRO A 1 122 ? 3.953 43.834 14.106 1.00 22.98 460 PRO A N 1
ATOM 664 C CA . PRO A 1 122 ? 2.700 43.311 13.579 1.00 25.56 460 PRO A CA 1
ATOM 665 C C . PRO A 1 122 ? 2.150 44.107 12.366 1.00 22.38 460 PRO A C 1
ATOM 666 O O . PRO A 1 122 ? 1.446 43.536 11.562 1.00 26.17 460 PRO A O 1
ATOM 670 N N . ASN A 1 123 ? 2.534 45.363 12.224 1.00 25.73 461 ASN A N 1
ATOM 671 C CA A ASN A 1 123 ? 2.106 46.165 11.072 0.30 28.34 461 ASN A CA 1
ATOM 672 C CA B ASN A 1 123 ? 2.143 46.190 11.067 0.70 32.51 461 ASN A CA 1
ATOM 673 C C . ASN A 1 123 ? 2.648 45.618 9.748 1.00 30.65 461 ASN A C 1
ATOM 674 O O . ASN A 1 123 ? 2.059 45.833 8.708 1.00 29.32 461 ASN A O 1
ATOM 683 N N . LEU A 1 124 ? 3.768 44.891 9.798 1.00 28.56 462 LEU A N 1
ATOM 684 C CA . LEU A 1 124 ? 4.341 44.322 8.586 1.00 23.38 462 LEU A CA 1
ATOM 685 C C . LEU A 1 124 ? 3.614 43.098 8.108 1.00 23.36 462 LEU A C 1
ATOM 686 O O . LEU A 1 124 ? 3.700 42.780 6.931 1.00 24.94 462 LEU A O 1
ATOM 691 N N . CYS A 1 125 ? 2.926 42.409 9.023 1.00 23.67 463 CYS A N 1
ATOM 692 C CA . CYS A 1 125 ? 2.259 41.145 8.768 1.00 28.12 463 CYS A CA 1
ATOM 693 C C . CYS A 1 125 ? 3.151 40.117 8.088 1.00 31.79 463 CYS A C 1
ATOM 694 O O . CYS A 1 125 ? 2.688 39.420 7.165 1.00 30.26 463 CYS A O 1
ATOM 697 N N . ILE A 1 126 ? 4.409 40.009 8.523 1.00 24.76 464 ILE A N 1
ATOM 698 C CA . ILE A 1 126 ? 5.316 38.973 7.979 1.00 24.25 464 ILE A CA 1
ATOM 699 C C . ILE A 1 126 ? 5.746 37.921 9.014 1.00 24.16 464 ILE A C 1
ATOM 700 O O . ILE A 1 126 ? 6.046 36.803 8.629 1.00 21.19 464 ILE A O 1
ATOM 705 N N . PHE A 1 127 ? 5.744 38.277 10.310 1.00 21.72 465 PHE A N 1
ATOM 706 C CA . PHE A 1 127 ? 6.193 37.359 11.382 1.00 19.74 465 PHE A CA 1
ATOM 707 C C . PHE A 1 127 ? 5.052 36.595 11.990 1.00 22.00 465 PHE A C 1
ATOM 708 O O . PHE A 1 127 ? 5.253 35.557 12.622 1.00 21.96 465 PHE A O 1
ATOM 716 N N . GLN A 1 128 ? 3.830 37.077 11.753 1.00 24.57 466 GLN A N 1
ATOM 717 C CA . GLN A 1 128 ? 2.661 36.477 12.356 1.00 23.51 466 GLN A CA 1
ATOM 718 C C . GLN A 1 128 ? 2.279 35.263 11.516 1.00 24.58 466 GLN A C 1
ATOM 719 O O . GLN A 1 128 ? 2.764 35.074 10.395 1.00 22.42 466 GLN A O 1
ATOM 725 N N . GLN A 1 129 ? 1.439 34.434 12.107 1.00 25.72 467 GLN A N 1
ATOM 726 C CA . GLN A 1 129 ? 0.946 33.224 11.517 1.00 31.98 467 GLN A CA 1
ATOM 727 C C . GLN A 1 129 ? 0.415 33.470 10.107 1.00 34.58 467 GLN A C 1
ATOM 728 O O . GLN A 1 129 ? -0.356 34.422 9.870 1.00 33.98 467 GLN A O 1
ATOM 734 N N . GLY A 1 130 ? 0.847 32.613 9.189 1.00 30.69 468 GLY A N 1
ATOM 735 C CA . GLY A 1 130 ? 0.564 32.791 7.772 1.00 31.72 468 GLY A CA 1
ATOM 736 C C . GLY A 1 130 ? 1.536 33.672 7.010 1.00 32.11 468 GLY A C 1
ATOM 737 O O . GLY A 1 130 ? 1.519 33.662 5.777 1.00 32.07 468 GLY A O 1
ATOM 738 N N . GLY A 1 131 ? 2.385 34.437 7.710 1.00 31.57 469 GLY A N 1
ATOM 739 C CA . GLY A 1 131 ? 3.376 35.294 7.048 1.00 27.44 469 GLY A CA 1
ATOM 740 C C . GLY A 1 131 ? 4.616 34.511 6.690 1.00 27.30 469 GLY A C 1
ATOM 741 O O . GLY A 1 131 ? 4.859 33.447 7.259 1.00 26.44 469 GLY A O 1
ATOM 742 N N . PRO A 1 132 ? 5.417 35.030 5.746 1.00 25.81 470 PRO A N 1
ATOM 743 C CA . PRO A 1 132 ? 6.531 34.248 5.217 1.00 27.73 470 PRO A CA 1
ATOM 744 C C . PRO A 1 132 ? 7.722 34.041 6.173 1.00 26.33 470 PRO A C 1
ATOM 745 O O . PRO A 1 132 ? 8.583 33.252 5.848 1.00 23.61 470 PRO A O 1
ATOM 749 N N . TYR A 1 133 ? 7.783 34.767 7.305 1.00 27.65 471 TYR A N 1
ATOM 750 C CA . TYR A 1 133 ? 8.872 34.597 8.292 1.00 23.19 471 TYR A CA 1
ATOM 751 C C . TYR A 1 133 ? 8.429 33.957 9.578 1.00 21.93 471 TYR A C 1
ATOM 752 O O . TYR A 1 133 ? 9.206 33.860 10.526 1.00 25.12 471 TYR A O 1
ATOM 761 N N . HIS A 1 134 ? 7.186 33.520 9.635 1.00 22.11 472 HIS A N 1
ATOM 762 C CA . HIS A 1 134 ? 6.638 33.022 10.867 1.00 20.95 472 HIS A CA 1
ATOM 763 C C . HIS A 1 134 ? 7.314 31.732 11.344 1.00 24.13 472 HIS A C 1
ATOM 764 O O . HIS A 1 134 ? 7.720 31.608 12.521 1.00 19.41 472 HIS A O 1
ATOM 771 N N . ASP A 1 135 ? 7.391 30.763 10.437 1.00 23.09 473 ASP A N 1
ATOM 772 C CA . ASP A 1 135 ? 7.958 29.467 10.769 1.00 25.08 473 ASP A CA 1
ATOM 773 C C . ASP A 1 135 ? 9.436 29.630 11.109 1.00 19.95 473 ASP A C 1
ATOM 774 O O . ASP A 1 135 ? 9.918 28.952 12.006 1.00 22.01 473 ASP A O 1
ATOM 779 N N . MET A 1 136 ? 10.127 30.516 10.395 1.00 20.73 474 MET A N 1
ATOM 780 C CA . MET A 1 136 ? 11.534 30.809 10.668 1.00 24.04 474 MET A CA 1
ATOM 781 C C . MET A 1 136 ? 11.716 31.384 12.065 1.00 20.64 474 MET A C 1
ATOM 782 O O . MET A 1 136 ? 12.610 30.960 12.810 1.00 20.42 474 MET A O 1
ATOM 787 N N . LEU A 1 137 ? 10.874 32.342 12.415 1.00 17.00 475 LEU A N 1
ATOM 788 C CA . LEU A 1 137 ? 10.888 32.949 13.745 1.00 18.59 475 LEU A CA 1
ATOM 789 C C . LEU A 1 137 ? 10.661 31.920 14.851 1.00 17.23 475 LEU A C 1
ATOM 790 O O . LEU A 1 137 ? 11.415 31.861 15.834 1.00 18.63 475 LEU A O 1
ATOM 795 N N . HIS A 1 138 ? 9.635 31.097 14.684 1.00 19.37 476 HIS A N 1
ATOM 796 C CA . HIS A 1 138 ? 9.363 29.986 15.576 1.00 20.70 476 HIS A CA 1
ATOM 797 C C . HIS A 1 138 ? 10.555 29.037 15.724 1.00 19.92 476 HIS A C 1
ATOM 798 O O . HIS A 1 138 ? 10.865 28.585 16.805 1.00 19.32 476 HIS A O 1
ATOM 805 N N . SER A 1 139 ? 11.207 28.757 14.606 1.00 20.52 477 SER A N 1
ATOM 806 C CA . SER A 1 139 ? 12.351 27.864 14.560 1.00 22.33 477 SER A CA 1
ATOM 807 C C . SER A 1 139 ? 13.552 28.363 15.330 1.00 21.01 477 SER A C 1
ATOM 808 O O . SER A 1 139 ? 14.170 27.590 16.059 1.00 20.36 477 SER A O 1
ATOM 811 N N . ILE A 1 140 ? 13.891 29.636 15.168 1.00 17.81 478 ILE A N 1
ATOM 812 C CA . ILE A 1 140 ? 14.981 30.205 15.919 1.00 18.58 478 ILE A CA 1
ATOM 813 C C . ILE A 1 140 ? 14.692 30.120 17.416 1.00 18.01 478 ILE A C 1
ATOM 814 O O . ILE A 1 140 ? 15.535 29.697 18.205 1.00 16.43 478 ILE A O 1
ATOM 819 N N . LEU A 1 141 ? 13.489 30.513 17.819 1.00 15.66 479 LEU A N 1
ATOM 820 C CA . LEU A 1 141 ? 13.148 30.563 19.250 1.00 15.73 479 LEU A CA 1
ATOM 821 C C . LEU A 1 141 ? 13.038 29.173 19.882 1.00 15.82 479 LEU A C 1
ATOM 822 O O . LEU A 1 141 ? 13.574 28.932 20.985 1.00 14.64 479 LEU A O 1
ATOM 827 N N . GLY A 1 142 ? 12.369 28.253 19.191 1.00 16.46 480 GLY A N 1
ATOM 828 C CA . GLY A 1 142 ? 12.275 26.868 19.636 1.00 17.88 480 GLY A CA 1
ATOM 829 C C . GLY A 1 142 ? 13.646 26.206 19.718 1.00 16.38 480 GLY A C 1
ATOM 830 O O . GLY A 1 142 ? 13.965 25.584 20.719 1.00 18.56 480 GLY A O 1
ATOM 831 N N . ALA A 1 143 ? 14.469 26.359 18.684 1.00 16.97 481 ALA A N 1
ATOM 832 C CA . ALA A 1 143 ? 15.821 25.809 18.698 1.00 16.04 481 ALA A CA 1
ATOM 833 C C . ALA A 1 143 ? 16.619 26.372 19.901 1.00 20.15 481 ALA A C 1
ATOM 834 O O . ALA A 1 143 ? 17.315 25.613 20.596 1.00 16.92 481 ALA A O 1
ATOM 836 N N . TYR A 1 144 ? 16.516 27.684 20.146 1.00 16.23 482 TYR A N 1
ATOM 837 C CA . TYR A 1 144 ? 17.196 28.291 21.285 1.00 17.97 482 TYR A CA 1
ATOM 838 C C . TYR A 1 144 ? 16.771 27.734 22.650 1.00 18.50 482 TYR A C 1
ATOM 839 O O . TYR A 1 144 ? 17.625 27.523 23.542 1.00 16.49 482 TYR A O 1
ATOM 848 N N . THR A 1 145 ? 15.473 27.487 22.839 1.00 16.52 483 THR A N 1
ATOM 849 C CA . THR A 1 145 ? 15.043 26.860 24.097 1.00 14.98 483 THR A CA 1
ATOM 850 C C . THR A 1 145 ? 15.589 25.427 24.249 1.00 15.06 483 THR A C 1
ATOM 851 O O . THR A 1 145 ? 15.671 24.925 25.344 1.00 21.09 483 THR A O 1
ATOM 855 N N . CYS A 1 146 ? 15.991 24.787 23.163 1.00 17.65 484 CYS A N 1
ATOM 856 C CA . CYS A 1 146 ? 16.591 23.467 23.253 1.00 21.27 484 CYS A CA 1
ATOM 857 C C . CYS A 1 146 ? 18.100 23.548 23.432 1.00 19.55 484 CYS A C 1
ATOM 858 O O . CYS A 1 146 ? 18.700 22.636 23.994 1.00 21.77 484 CYS A O 1
ATOM 861 N N . TYR A 1 147 ? 18.711 24.640 22.976 1.00 16.04 485 TYR A N 1
ATOM 862 C CA . TYR A 1 147 ? 20.125 24.869 23.176 1.00 16.18 485 TYR A CA 1
ATOM 863 C C . TYR A 1 147 ? 20.419 25.308 24.604 1.00 17.87 485 TYR A C 1
ATOM 864 O O . TYR A 1 147 ? 21.363 24.825 25.222 1.00 16.38 485 TYR A O 1
ATOM 873 N N . ARG A 1 148 ? 19.633 26.252 25.117 1.00 17.39 486 ARG A N 1
ATOM 874 C CA . ARG A 1 148 ? 19.761 26.720 26.468 1.00 13.54 486 ARG A CA 1
ATOM 875 C C . ARG A 1 148 ? 18.443 26.534 27.199 1.00 18.54 486 ARG A C 1
ATOM 876 O O . ARG A 1 148 ? 17.713 27.511 27.497 1.00 17.44 486 ARG A O 1
ATOM 884 N N . PRO A 1 149 ? 18.129 25.281 27.522 1.00 18.41 487 PRO A N 1
ATOM 885 C CA . PRO A 1 149 ? 16.879 24.990 28.216 1.00 20.07 487 PRO A CA 1
ATOM 886 C C . PRO A 1 149 ? 16.797 25.612 29.610 1.00 21.87 487 PRO A C 1
ATOM 887 O O . PRO A 1 149 ? 15.705 25.805 30.117 1.00 25.56 487 PRO A O 1
ATOM 891 N N . ASP A 1 150 ? 17.925 25.986 30.209 1.00 19.86 488 ASP A N 1
ATOM 892 C CA . ASP A 1 150 ? 17.921 26.736 31.459 1.00 18.64 488 ASP A CA 1
ATOM 893 C C . ASP A 1 150 ? 17.451 28.185 31.273 1.00 22.84 488 ASP A C 1
ATOM 894 O O . ASP A 1 150 ? 16.852 28.759 32.157 1.00 19.62 488 ASP A O 1
ATOM 899 N N . VAL A 1 151 ? 17.751 28.786 30.136 1.00 21.03 489 VAL A N 1
ATOM 900 C CA . VAL A 1 151 ? 17.318 30.153 29.870 1.00 20.69 489 VAL A CA 1
ATOM 901 C C . VAL A 1 151 ? 15.873 30.136 29.421 1.00 24.06 489 VAL A C 1
ATOM 902 O O . VAL A 1 151 ? 15.059 30.913 29.922 1.00 24.84 489 VAL A O 1
ATOM 906 N N . GLY A 1 152 ? 15.560 29.259 28.472 1.00 23.23 490 GLY A N 1
ATOM 907 C CA . GLY A 1 152 ? 14.203 29.169 27.942 1.00 26.70 490 GLY A CA 1
ATOM 908 C C . GLY A 1 152 ? 13.887 30.400 27.115 1.00 26.23 490 GLY A C 1
ATOM 909 O O . GLY A 1 152 ? 14.791 31.059 26.571 1.00 25.94 490 GLY A O 1
ATOM 910 N N . TYR A 1 153 ? 12.603 30.691 26.991 1.00 20.20 491 TYR A N 1
ATOM 911 C CA . TYR A 1 153 ? 12.158 31.887 26.272 1.00 21.30 491 TYR A CA 1
ATOM 912 C C . TYR A 1 153 ? 11.976 33.065 27.236 1.00 17.63 491 TYR A C 1
ATOM 913 O O . TYR A 1 153 ? 11.332 32.913 28.244 1.00 19.66 491 TYR A O 1
ATOM 922 N N . VAL A 1 154 ? 12.569 34.220 26.923 1.00 17.05 492 VAL A N 1
ATOM 923 C CA . VAL A 1 154 ? 12.391 35.446 27.660 1.00 17.09 492 VAL A CA 1
ATOM 924 C C . VAL A 1 154 ? 11.674 36.458 26.791 1.00 19.15 492 VAL A C 1
ATOM 925 O O . VAL A 1 154 ? 12.076 36.705 25.642 1.00 15.95 492 VAL A O 1
ATOM 929 N N . GLN A 1 155 ? 10.625 37.075 27.333 1.00 18.34 493 GLN A N 1
ATOM 930 C CA . GLN A 1 155 ? 9.835 38.037 26.555 1.00 18.03 493 GLN A CA 1
ATOM 931 C C . GLN A 1 155 ? 10.742 39.108 25.980 1.00 18.50 493 GLN A C 1
ATOM 932 O O . GLN A 1 155 ? 11.663 39.603 26.663 1.00 17.93 493 GLN A O 1
ATOM 938 N N . GLY A 1 156 ? 10.497 39.454 24.718 1.00 15.69 494 GLY A N 1
ATOM 939 C CA . GLY A 1 156 ? 11.341 40.368 23.996 1.00 15.69 494 GLY A CA 1
ATOM 940 C C . GLY A 1 156 ? 12.264 39.664 23.012 1.00 17.62 494 GLY A C 1
ATOM 941 O O . GLY A 1 156 ? 12.718 40.269 22.049 1.00 15.82 494 GLY A O 1
ATOM 942 N N . MET A 1 157 ? 12.613 38.411 23.300 1.00 15.06 495 MET A N 1
ATOM 943 C CA . MET A 1 157 ? 13.477 37.642 22.412 1.00 15.02 495 MET A CA 1
ATOM 944 C C . MET A 1 157 ? 12.983 37.553 20.983 1.00 15.11 495 MET A C 1
ATOM 945 O O . MET A 1 157 ? 13.796 37.548 20.073 1.00 12.76 495 MET A O 1
ATOM 950 N N . SER A 1 158 ? 11.663 37.441 20.779 1.00 16.07 496 SER A N 1
ATOM 951 C CA . SER A 1 158 ? 11.080 37.369 19.397 1.00 14.96 496 SER A CA 1
ATOM 952 C C . SER A 1 158 ? 11.495 38.572 18.522 1.00 15.04 496 SER A C 1
ATOM 953 O O . SER A 1 158 ? 11.747 38.445 17.336 1.00 14.66 496 SER A O 1
ATOM 956 N N . PHE A 1 159 ? 11.600 39.742 19.123 1.00 15.76 497 PHE A N 1
ATOM 957 C CA . PHE A 1 159 ? 11.956 40.944 18.377 1.00 14.51 497 PHE A CA 1
ATOM 958 C C . PHE A 1 159 ? 13.388 40.907 17.900 1.00 15.11 497 PHE A C 1
ATOM 959 O O . PHE A 1 159 ? 13.709 41.358 16.781 1.00 14.48 497 PHE A O 1
ATOM 967 N N . ILE A 1 160 ? 14.267 40.376 18.754 1.00 14.55 498 ILE A N 1
ATOM 968 C CA . ILE A 1 160 ? 15.686 40.223 18.414 1.00 12.23 498 ILE A CA 1
ATOM 969 C C . ILE A 1 160 ? 15.816 39.211 17.257 1.00 10.41 498 ILE A C 1
ATOM 970 O O . ILE A 1 160 ? 16.514 39.461 16.265 1.00 14.16 498 ILE A O 1
ATOM 975 N N . ALA A 1 161 ? 15.148 38.068 17.389 1.00 13.66 499 ALA A N 1
ATOM 976 C CA . ALA A 1 161 ? 15.205 37.000 16.371 1.00 14.94 499 ALA A CA 1
ATOM 977 C C . ALA A 1 161 ? 14.610 37.479 15.043 1.00 15.82 499 ALA A C 1
ATOM 978 O O . ALA A 1 161 ? 15.121 37.140 13.943 1.00 16.26 499 ALA A O 1
ATOM 980 N N . ALA A 1 162 ? 13.531 38.267 15.137 1.00 16.44 500 ALA A N 1
ATOM 981 C CA . ALA A 1 162 ? 12.843 38.808 13.937 1.00 13.83 500 ALA A CA 1
ATOM 982 C C . ALA A 1 162 ? 13.756 39.708 13.118 1.00 17.15 500 ALA A C 1
ATOM 983 O O . ALA A 1 162 ? 13.857 39.571 11.893 1.00 18.41 500 ALA A O 1
ATOM 985 N N . VAL A 1 163 ? 14.444 40.617 13.788 1.00 16.83 501 VAL A N 1
ATOM 986 C CA . VAL A 1 163 ? 15.386 41.484 13.122 1.00 14.09 501 VAL A CA 1
ATOM 987 C C . VAL A 1 163 ? 16.454 40.672 12.414 1.00 19.39 501 VAL A C 1
ATOM 988 O O . VAL A 1 163 ? 16.809 40.971 11.265 1.00 16.52 501 VAL A O 1
ATOM 992 N N . LEU A 1 164 ? 16.954 39.633 13.083 1.00 15.33 502 LEU A N 1
ATOM 993 C CA . LEU A 1 164 ? 18.018 38.809 12.525 1.00 14.31 502 LEU A CA 1
ATOM 994 C C . LEU A 1 164 ? 17.561 37.958 11.327 1.00 18.40 502 LEU A C 1
ATOM 995 O O . LEU A 1 164 ? 18.278 37.880 10.307 1.00 18.09 502 LEU A O 1
ATOM 1000 N N . ILE A 1 165 ? 16.388 37.335 11.424 1.00 18.35 503 ILE A N 1
ATOM 1001 C CA . ILE A 1 165 ? 15.875 36.511 10.303 1.00 19.98 503 ILE A CA 1
ATOM 1002 C C . ILE A 1 165 ? 15.513 37.325 9.041 1.00 23.47 503 ILE A C 1
ATOM 1003 O O . ILE A 1 165 ? 15.578 36.786 7.934 1.00 20.53 503 ILE A O 1
ATOM 1008 N N . LEU A 1 166 ? 15.159 38.597 9.193 1.00 24.16 504 LEU A N 1
ATOM 1009 C CA . LEU A 1 166 ? 15.017 39.482 8.027 1.00 25.99 504 LEU A CA 1
ATOM 1010 C C . LEU A 1 166 ? 16.310 39.690 7.258 1.00 26.63 504 LEU A C 1
ATOM 1011 O O . LEU A 1 166 ? 16.271 40.034 6.078 1.00 25.68 504 LEU A O 1
ATOM 1016 N N . ASN A 1 167 ? 17.446 39.513 7.924 1.00 21.85 505 ASN A N 1
ATOM 1017 C CA . ASN A 1 167 ? 18.750 39.888 7.362 1.00 23.90 505 ASN A CA 1
ATOM 1018 C C . ASN A 1 167 ? 19.734 38.754 7.161 1.00 21.60 505 ASN A C 1
ATOM 1019 O O . ASN A 1 167 ? 20.767 38.952 6.521 1.00 22.26 505 ASN A O 1
ATOM 1024 N N . LEU A 1 168 ? 19.405 37.578 7.703 1.00 23.42 506 LEU A N 1
ATOM 1025 C CA . LEU A 1 168 ? 20.275 36.388 7.682 1.00 22.57 506 LEU A CA 1
ATOM 1026 C C . LEU A 1 168 ? 19.483 35.151 7.405 1.00 22.98 506 LEU A C 1
ATOM 1027 O O . LEU A 1 168 ? 18.312 35.059 7.809 1.00 23.99 506 LEU A O 1
ATOM 1032 N N . ASP A 1 169 ? 20.123 34.163 6.774 1.00 21.78 507 ASP A N 1
ATOM 1033 C CA . ASP A 1 169 ? 19.475 32.869 6.598 1.00 26.27 507 ASP A CA 1
ATOM 1034 C C . ASP A 1 169 ? 19.253 32.297 7.977 1.00 24.00 507 ASP A C 1
ATOM 1035 O O . ASP A 1 169 ? 19.939 32.691 8.888 1.00 25.42 507 ASP A O 1
ATOM 1040 N N . THR A 1 170 ? 18.322 31.362 8.129 1.00 22.74 508 THR A N 1
ATOM 1041 C CA . THR A 1 170 ? 17.856 30.935 9.455 1.00 22.84 508 THR A CA 1
ATOM 1042 C C . THR A 1 170 ? 18.937 30.386 10.380 1.00 20.78 508 THR A C 1
ATOM 1043 O O . THR A 1 170 ? 18.995 30.776 11.565 1.00 16.02 508 THR A O 1
ATOM 1047 N N . ALA A 1 171 ? 19.808 29.520 9.859 1.00 17.16 509 ALA A N 1
ATOM 1048 C CA . ALA A 1 171 ? 20.864 28.910 10.685 1.00 18.28 509 ALA A CA 1
ATOM 1049 C C . ALA A 1 171 ? 21.860 29.963 11.139 1.00 18.16 509 ALA A C 1
ATOM 1050 O O . ALA A 1 171 ? 22.235 29.995 12.321 1.00 16.33 509 ALA A O 1
ATOM 1052 N N . ASP A 1 172 ? 22.247 30.854 10.221 1.00 13.75 510 ASP A N 1
ATOM 1053 C CA . ASP A 1 172 ? 23.119 31.972 10.562 1.00 17.38 510 ASP A CA 1
ATOM 1054 C C . ASP A 1 172 ? 22.498 32.956 11.533 1.00 14.83 510 ASP A C 1
ATOM 1055 O O . ASP A 1 172 ? 23.188 33.517 12.391 1.00 15.97 510 ASP A O 1
ATOM 1060 N N . ALA A 1 173 ? 21.214 33.172 11.362 1.00 16.89 511 ALA A N 1
ATOM 1061 C CA . ALA A 1 173 ? 20.428 33.976 12.305 1.00 16.40 511 ALA A CA 1
ATOM 1062 C C . ALA A 1 173 ? 20.448 33.344 13.718 1.00 15.25 511 ALA A C 1
ATOM 1063 O O . ALA A 1 173 ? 20.611 34.026 14.733 1.00 12.87 511 ALA A O 1
ATOM 1065 N N . PHE A 1 174 ? 20.283 32.035 13.790 1.00 16.03 512 PHE A N 1
ATOM 1066 C CA . PHE A 1 174 ? 20.409 31.313 15.052 1.00 14.90 512 PHE A CA 1
ATOM 1067 C C . PHE A 1 174 ? 21.791 31.487 15.676 1.00 14.46 512 PHE A C 1
ATOM 1068 O O . PHE A 1 174 ? 21.882 31.733 16.874 1.00 13.08 512 PHE A O 1
ATOM 1076 N N . ILE A 1 175 ? 22.858 31.431 14.865 1.00 14.94 513 ILE A N 1
ATOM 1077 C CA . ILE A 1 175 ? 24.203 31.706 15.360 1.00 16.76 513 ILE A CA 1
ATOM 1078 C C . ILE A 1 175 ? 24.305 33.114 15.952 1.00 14.74 513 ILE A C 1
ATOM 1079 O O . ILE A 1 175 ? 24.795 33.287 17.064 1.00 14.68 513 ILE A O 1
ATOM 1084 N N . ALA A 1 176 ? 23.790 34.109 15.231 1.00 13.15 514 ALA A N 1
ATOM 1085 C CA . ALA A 1 176 ? 23.868 35.492 15.669 1.00 14.40 514 ALA A CA 1
ATOM 1086 C C . ALA A 1 176 ? 23.043 35.743 16.937 1.00 11.29 514 ALA A C 1
ATOM 1087 O O . ALA A 1 176 ? 23.492 36.435 17.847 1.00 13.12 514 ALA A O 1
ATOM 1089 N N . PHE A 1 177 ? 21.833 35.187 16.945 1.00 13.33 515 PHE A N 1
ATOM 1090 C CA . PHE A 1 177 ? 20.893 35.323 18.060 1.00 12.71 515 PHE A CA 1
ATOM 1091 C C . PHE A 1 177 ? 21.531 34.811 19.353 1.00 15.71 515 PHE A C 1
ATOM 1092 O O . PHE A 1 177 ? 21.594 35.526 20.361 1.00 14.44 515 PHE A O 1
ATOM 1100 N N . SER A 1 178 ? 22.029 33.575 19.292 1.00 12.76 516 SER A N 1
ATOM 1101 C CA . SER A 1 178 ? 22.654 32.911 20.441 1.00 12.36 516 SER A CA 1
ATOM 1102 C C . SER A 1 178 ? 23.871 33.652 20.965 1.00 11.41 516 SER A C 1
ATOM 1103 O O . SER A 1 178 ? 23.994 33.913 22.166 1.00 11.50 516 SER A O 1
ATOM 1106 N N . ASN A 1 179 ? 24.746 34.070 20.059 1.00 13.80 517 ASN A N 1
ATOM 1107 C CA . ASN A 1 179 ? 25.896 34.844 20.431 1.00 12.23 517 ASN A CA 1
ATOM 1108 C C . ASN A 1 179 ? 25.594 36.255 20.934 1.00 10.12 517 ASN A C 1
ATOM 1109 O O . ASN A 1 179 ? 26.285 36.769 21.799 1.00 10.38 517 ASN A O 1
ATOM 1114 N N . LEU A 1 180 ? 24.581 36.882 20.370 1.00 12.21 518 LEU A N 1
ATOM 1115 C CA . LEU A 1 180 ? 24.127 38.187 20.874 1.00 13.52 518 LEU A CA 1
ATOM 1116 C C . LEU A 1 180 ? 23.614 38.119 22.318 1.00 12.94 518 LEU A C 1
ATOM 1117 O O . LEU A 1 180 ? 24.000 38.950 23.176 1.00 14.21 518 LEU A O 1
ATOM 1122 N N . LEU A 1 181 ? 22.795 37.117 22.608 1.00 14.24 519 LEU A N 1
ATOM 1123 C CA . LEU A 1 181 ? 22.329 36.876 23.959 1.00 17.53 519 LEU A CA 1
ATOM 1124 C C . LEU A 1 181 ? 23.473 36.539 24.938 1.00 23.54 519 LEU A C 1
ATOM 1125 O O . LEU A 1 181 ? 23.307 36.677 26.141 1.00 24.12 519 LEU A O 1
ATOM 1130 N N . ASN A 1 182 ? 24.624 36.101 24.420 1.00 15.85 520 ASN A N 1
ATOM 1131 C CA . ASN A 1 182 ? 25.768 35.753 25.264 1.00 13.43 520 ASN A CA 1
ATOM 1132 C C . ASN A 1 182 ? 26.636 36.933 25.628 1.00 17.70 520 ASN A C 1
ATOM 1133 O O . ASN A 1 182 ? 27.552 36.782 26.440 1.00 16.18 520 ASN A O 1
ATOM 1138 N N . LYS A 1 183 ? 26.399 38.103 25.012 1.00 15.16 521 LYS A N 1
ATOM 1139 C CA . LYS A 1 183 ? 27.289 39.244 25.234 1.00 16.90 521 LYS A CA 1
ATOM 1140 C C . LYS A 1 183 ? 27.143 39.730 26.662 1.00 14.85 521 LYS A C 1
ATOM 1141 O O . LYS A 1 183 ? 26.072 39.617 27.226 1.00 15.64 521 LYS A O 1
ATOM 1147 N N . PRO A 1 184 ? 28.233 40.249 27.253 1.00 17.50 522 PRO A N 1
ATOM 1148 C CA . PRO A 1 184 ? 28.186 40.710 28.628 1.00 22.97 522 PRO A CA 1
ATOM 1149 C C . PRO A 1 184 ? 27.011 41.619 28.885 1.00 22.13 522 PRO A C 1
ATOM 1150 O O . PRO A 1 184 ? 26.354 41.492 29.882 1.00 22.10 522 PRO A O 1
ATOM 1154 N N . CYS A 1 185 ? 26.731 42.524 27.949 1.00 22.71 523 CYS A N 1
ATOM 1155 C CA . CYS A 1 185 ? 25.668 43.488 28.140 1.00 19.14 523 CYS A CA 1
ATOM 1156 C C . CYS A 1 185 ? 24.309 42.850 28.134 1.00 22.54 523 CYS A C 1
ATOM 1157 O O . CYS A 1 185 ? 23.562 43.009 29.088 1.00 24.81 523 CYS A O 1
ATOM 1160 N N . GLN A 1 186 ? 23.982 42.099 27.080 1.00 18.41 524 GLN A N 1
ATOM 1161 C CA . GLN A 1 186 ? 22.690 41.429 27.010 1.00 18.29 524 GLN A CA 1
ATOM 1162 C C . GLN A 1 186 ? 22.456 40.440 28.167 1.00 18.20 524 GLN A C 1
ATOM 1163 O O . GLN A 1 186 ? 21.316 40.299 28.648 1.00 17.76 524 GLN A O 1
ATOM 1169 N N . MET A 1 187 ? 23.506 39.723 28.558 1.00 21.80 525 MET A N 1
ATOM 1170 C CA . MET A 1 187 ? 23.441 38.780 29.694 1.00 24.81 525 MET A CA 1
ATOM 1171 C C . MET A 1 187 ? 23.051 39.506 30.972 1.00 24.33 525 MET A C 1
ATOM 1172 O O . MET A 1 187 ? 22.183 39.044 31.713 1.00 24.98 525 MET A O 1
ATOM 1177 N N . ALA A 1 188 ? 23.758 40.600 31.259 1.00 22.54 526 ALA A N 1
ATOM 1178 C CA . ALA A 1 188 ? 23.477 41.402 32.458 1.00 23.51 526 ALA A CA 1
ATOM 1179 C C . ALA A 1 188 ? 22.029 41.827 32.510 1.00 21.63 526 ALA A C 1
ATOM 1180 O O . ALA A 1 188 ? 21.393 41.789 33.567 1.00 24.95 526 ALA A O 1
ATOM 1182 N N . PHE A 1 189 ? 21.492 42.224 31.360 1.00 22.98 527 PHE A N 1
ATOM 1183 C CA . PHE A 1 189 ? 20.158 42.785 31.278 1.00 22.12 527 PHE A CA 1
ATOM 1184 C C . PHE A 1 189 ? 19.056 41.747 31.183 1.00 27.98 527 PHE A C 1
ATOM 1185 O O . PHE A 1 189 ? 17.881 42.105 31.217 1.00 23.41 527 PHE A O 1
ATOM 1193 N N . PHE A 1 190 ? 19.425 40.470 31.045 1.00 34.33 528 PHE A N 1
ATOM 1194 C CA . PHE A 1 190 ? 18.432 39.373 31.067 1.00 41.65 528 PHE A CA 1
ATOM 1195 C C . PHE A 1 190 ? 18.474 38.541 32.371 1.00 45.52 528 PHE A C 1
ATOM 1196 O O . PHE A 1 190 ? 17.435 38.052 32.799 1.00 48.11 528 PHE A O 1
ATOM 1198 N N . ARG A 1 191 ? 19.634 38.389 33.016 1.00 48.29 529 ARG A N 1
ATOM 1199 C CA . ARG A 1 191 ? 19.724 37.439 34.160 1.00 51.48 529 ARG A CA 1
ATOM 1200 C C . ARG A 1 191 ? 19.075 37.935 35.466 1.00 55.26 529 ARG A C 1
ATOM 1201 O O . ARG A 1 191 ? 19.085 39.139 35.761 1.00 53.85 529 ARG A O 1
ATOM 1205 N N . VAL A 1 192 ? 18.523 36.986 36.235 1.00 58.86 530 VAL A N 1
ATOM 1206 C CA . VAL A 1 192 ? 17.765 37.283 37.467 1.00 61.49 530 VAL A CA 1
ATOM 1207 C C . VAL A 1 192 ? 18.612 38.009 38.532 1.00 62.20 530 VAL A C 1
ATOM 1208 O O . VAL A 1 192 ? 18.090 38.865 39.265 1.00 64.22 530 VAL A O 1
ATOM 1212 N N . ASP A 1 193 ? 19.902 37.671 38.617 1.00 59.95 531 ASP A N 1
ATOM 1213 C CA . ASP A 1 193 ? 20.833 38.410 39.480 1.00 60.25 531 ASP A CA 1
ATOM 1214 C C . ASP A 1 193 ? 21.215 39.771 38.845 1.00 58.28 531 ASP A C 1
ATOM 1215 O O . ASP A 1 193 ? 21.851 39.817 37.784 1.00 57.59 531 ASP A O 1
ATOM 1220 N N . HIS A 1 194 ? 20.848 40.866 39.515 1.00 54.73 532 HIS A N 1
ATOM 1221 C CA . HIS A 1 194 ? 20.963 42.212 38.933 1.00 52.83 532 HIS A CA 1
ATOM 1222 C C . HIS A 1 194 ? 22.307 42.906 39.163 1.00 47.83 532 HIS A C 1
ATOM 1223 O O . HIS A 1 194 ? 22.451 44.073 38.819 1.00 44.84 532 HIS A O 1
ATOM 1230 N N . GLY A 1 195 ? 23.293 42.197 39.702 1.00 41.70 533 GLY A N 1
ATOM 1231 C CA . GLY A 1 195 ? 24.555 42.828 40.087 1.00 37.16 533 GLY A CA 1
ATOM 1232 C C . GLY A 1 195 ? 25.330 43.451 38.939 1.00 31.27 533 GLY A C 1
ATOM 1233 O O . GLY A 1 195 ? 25.817 44.585 39.032 1.00 28.50 533 GLY A O 1
ATOM 1234 N N . LEU A 1 196 ? 25.484 42.697 37.860 1.00 26.95 534 LEU A N 1
ATOM 1235 C CA . LEU A 1 196 ? 26.156 43.210 36.668 1.00 22.12 534 LEU A CA 1
ATOM 1236 C C . LEU A 1 196 ? 25.318 44.373 36.052 1.00 16.61 534 LEU A C 1
ATOM 1237 O O . LEU A 1 196 ? 25.864 45.388 35.660 1.00 19.93 534 LEU A O 1
ATOM 1239 N N . MET A 1 197 ? 24.004 44.226 36.024 1.00 18.38 535 MET A N 1
ATOM 1240 C CA . MET A 1 197 ? 23.128 45.277 35.495 1.00 22.59 535 MET A CA 1
ATOM 1241 C C . MET A 1 197 ? 23.284 46.580 36.273 1.00 24.42 535 MET A C 1
ATOM 1242 O O . MET A 1 197 ? 23.282 47.648 35.673 1.00 21.47 535 MET A O 1
ATOM 1247 N N . LEU A 1 198 ? 23.480 46.496 37.587 1.00 22.83 536 LEU A N 1
ATOM 1248 C CA . LEU A 1 198 ? 23.747 47.692 38.386 1.00 25.75 536 LEU A CA 1
ATOM 1249 C C . LEU A 1 198 ? 24.990 48.439 37.974 1.00 21.28 536 LEU A C 1
ATOM 1250 O O . LEU A 1 198 ? 25.043 49.679 38.089 1.00 17.26 536 LEU A O 1
ATOM 1255 N N . THR A 1 199 ? 26.030 47.726 37.539 1.00 16.25 537 THR A N 1
ATOM 1256 C CA . THR A 1 199 ? 27.258 48.410 37.144 1.00 17.17 537 THR A CA 1
ATOM 1257 C C . THR A 1 199 ? 27.049 49.128 35.783 1.00 14.83 537 THR A C 1
ATOM 1258 O O . THR A 1 199 ? 27.583 50.192 35.554 1.00 16.27 537 THR A O 1
ATOM 1262 N N . TYR A 1 200 ? 26.264 48.532 34.902 1.00 14.09 538 TYR A N 1
ATOM 1263 C CA . TYR A 1 200 ? 25.845 49.207 33.651 1.00 16.15 538 TYR A CA 1
ATOM 1264 C C . TYR A 1 200 ? 25.017 50.475 33.956 1.00 15.11 538 TYR A C 1
ATOM 1265 O O . TYR A 1 200 ? 25.236 51.505 33.343 1.00 16.72 538 TYR A O 1
ATOM 1274 N N . PHE A 1 201 ? 24.093 50.391 34.919 1.00 15.80 539 PHE A N 1
ATOM 1275 C CA . PHE A 1 201 ? 23.308 51.571 35.336 1.00 15.60 539 PHE A CA 1
ATOM 1276 C C . PHE A 1 201 ? 24.227 52.650 35.818 1.00 17.28 539 PHE A C 1
ATOM 1277 O O . PHE A 1 201 ? 24.074 53.821 35.456 1.00 17.44 539 PHE A O 1
ATOM 1285 N N . ALA A 1 202 ? 25.200 52.271 36.637 1.00 15.98 540 ALA A N 1
ATOM 1286 C CA . ALA A 1 202 ? 26.135 53.239 37.167 1.00 15.57 540 ALA A CA 1
ATOM 1287 C C . ALA A 1 202 ? 26.971 53.920 36.079 1.00 18.05 540 ALA A C 1
ATOM 1288 O O . ALA A 1 202 ? 27.127 55.139 36.091 1.00 15.43 540 ALA A O 1
ATOM 1290 N N . ALA A 1 203 ? 27.501 53.147 35.120 1.00 16.04 541 ALA A N 1
ATOM 1291 C CA . ALA A 1 203 ? 28.249 53.709 34.012 1.00 15.52 541 ALA A CA 1
ATOM 1292 C C . ALA A 1 203 ? 27.364 54.622 33.155 1.00 12.89 541 ALA A C 1
ATOM 1293 O O . ALA A 1 203 ? 27.778 55.721 32.764 1.00 16.86 541 ALA A O 1
ATOM 1295 N N . PHE A 1 204 ? 26.152 54.155 32.872 1.00 13.96 542 PHE A N 1
ATOM 1296 C CA . PHE A 1 204 ? 25.135 54.949 32.176 1.00 13.82 542 PHE A CA 1
ATOM 1297 C C . PHE A 1 204 ? 24.936 56.306 32.859 1.00 15.99 542 PHE A C 1
ATOM 1298 O O . PHE A 1 204 ? 24.987 57.342 32.198 1.00 14.21 542 PHE A O 1
ATOM 1306 N N . GLU A 1 205 ? 24.752 56.307 34.177 1.00 18.03 543 GLU A N 1
ATOM 1307 C CA . GLU A 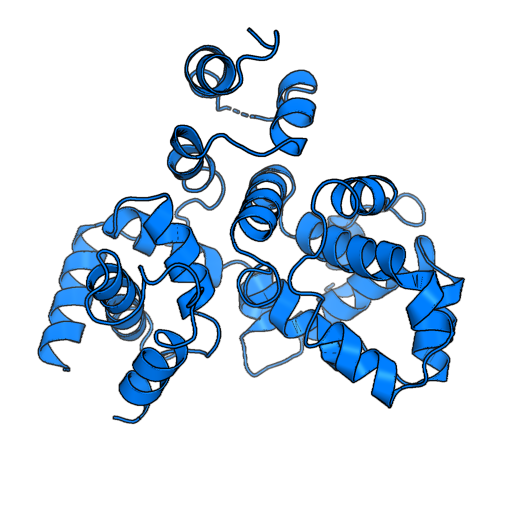1 205 ? 24.598 57.549 34.927 1.00 13.37 543 GLU A CA 1
ATOM 1308 C C . GLU A 1 205 ? 25.793 58.492 34.909 1.00 13.94 543 GLU A C 1
ATOM 1309 O O . GLU A 1 205 ? 25.607 59.713 34.927 1.00 16.47 543 GLU A O 1
ATOM 1315 N N . VAL A 1 206 ? 27.013 57.973 34.805 1.00 15.77 544 VAL A N 1
ATOM 1316 C CA . VAL A 1 206 ? 28.192 58.842 34.604 1.00 18.54 544 VAL A CA 1
ATOM 1317 C C . VAL A 1 206 ? 28.041 59.674 33.329 1.00 16.35 544 VAL A C 1
ATOM 1318 O O . VAL A 1 206 ? 28.185 60.885 33.350 1.00 17.55 544 VAL A O 1
ATOM 1322 N N . PHE A 1 207 ? 27.670 59.020 32.239 1.00 15.34 545 PHE A N 1
ATOM 1323 C CA . PHE A 1 207 ? 27.504 59.671 30.934 1.00 14.87 545 PHE A CA 1
ATOM 1324 C C . PHE A 1 207 ? 26.246 60.522 30.808 1.00 13.37 545 PHE A C 1
ATOM 1325 O O . PHE A 1 207 ? 26.231 61.570 30.139 1.00 14.01 545 PHE A O 1
ATOM 1333 N N . PHE A 1 208 ? 25.207 60.093 31.488 1.00 12.78 546 PHE A N 1
ATOM 1334 C CA . PHE A 1 208 ? 23.968 60.834 31.570 1.00 14.16 546 PHE A CA 1
ATOM 1335 C C . PHE A 1 208 ? 24.241 62.187 32.251 1.00 15.50 546 PHE A C 1
ATOM 1336 O O . PHE A 1 208 ? 23.878 63.231 31.741 1.00 15.59 546 PHE A O 1
ATOM 1344 N N . GLU A 1 209 ? 24.853 62.153 33.415 1.00 18.22 547 GLU A N 1
ATOM 1345 C CA . GLU A 1 209 ? 25.104 63.398 34.145 1.00 20.15 547 GLU A CA 1
ATOM 1346 C C . GLU A 1 209 ? 26.063 64.293 33.359 1.00 20.97 547 GLU A C 1
ATOM 1347 O O . GLU A 1 209 ? 25.866 65.493 33.271 1.00 19.75 547 GLU A O 1
ATOM 1353 N N . GLU A 1 210 ? 27.097 63.702 32.785 1.00 21.83 548 GLU A N 1
ATOM 1354 C CA . GLU A 1 210 ? 28.041 64.427 31.938 1.00 23.49 548 GLU A CA 1
ATOM 1355 C C . GLU A 1 210 ? 27.372 65.179 30.794 1.00 22.31 548 GLU A C 1
ATOM 1356 O O . GLU A 1 210 ? 27.673 66.355 30.544 1.00 19.30 548 GLU A O 1
ATOM 1362 N N . ASN A 1 211 ? 26.501 64.485 30.066 1.00 16.58 549 ASN A N 1
ATOM 1363 C CA . ASN A 1 211 ? 25.932 65.016 28.837 1.00 17.37 549 ASN A CA 1
ATOM 1364 C C . ASN A 1 211 ? 24.689 65.815 29.035 1.00 17.99 549 ASN A C 1
ATOM 1365 O O . ASN A 1 211 ? 24.447 66.760 28.281 1.00 16.67 549 ASN A O 1
ATOM 1370 N N . LEU A 1 212 ? 23.892 65.426 30.028 1.00 16.72 550 LEU A N 1
ATOM 1371 C CA . LEU A 1 212 ? 22.577 65.995 30.258 1.00 16.89 550 LEU A CA 1
ATOM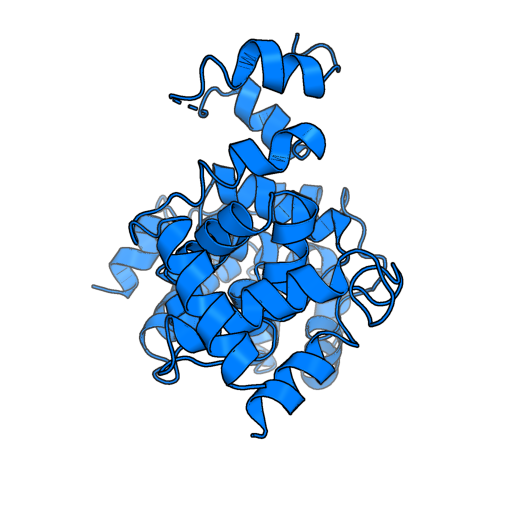 1372 C C . LEU A 1 212 ? 22.396 66.340 31.727 1.00 17.81 550 LEU A C 1
ATOM 1373 O O . LEU A 1 212 ? 21.460 65.850 32.360 1.00 17.83 550 LEU A O 1
ATOM 1378 N N . PRO A 1 213 ? 23.242 67.232 32.276 1.00 16.86 551 PRO A N 1
ATOM 1379 C CA . PRO A 1 213 ? 23.161 67.410 33.730 1.00 18.59 551 PRO A CA 1
ATOM 1380 C C . PRO A 1 213 ? 21.783 67.857 34.250 1.00 15.56 551 PRO A C 1
ATOM 1381 O O . PRO A 1 213 ? 21.324 67.404 35.304 1.00 16.10 551 PRO A O 1
ATOM 1385 N N . LYS A 1 214 ? 21.101 68.712 33.508 1.00 17.66 552 LYS A N 1
ATOM 1386 C CA . LYS A 1 214 ? 19.790 69.210 33.932 1.00 23.24 552 LYS A CA 1
ATOM 1387 C C . LYS A 1 214 ? 18.681 68.153 33.942 1.00 17.81 552 LYS A C 1
ATOM 1388 O O . LYS A 1 214 ? 17.979 68.027 34.909 1.00 16.81 552 LYS A O 1
ATOM 1394 N N . LEU A 1 215 ? 18.532 67.399 32.875 1.00 17.44 553 LEU A N 1
ATOM 1395 C CA . LEU A 1 215 ? 17.589 66.292 32.854 1.00 14.48 553 LEU A CA 1
ATOM 1396 C C . LEU A 1 215 ? 17.953 65.211 33.903 1.00 10.78 553 LEU A C 1
ATOM 1397 O O . LEU A 1 215 ? 17.069 64.594 34.500 1.00 14.90 553 LEU A O 1
ATOM 1402 N N . PHE A 1 216 ? 19.254 64.964 34.079 1.00 15.72 554 PHE A N 1
ATOM 1403 C CA . PHE A 1 216 ? 19.738 64.027 35.085 1.00 16.85 554 PHE A CA 1
ATOM 1404 C C . PHE A 1 216 ? 19.197 64.378 36.480 1.00 18.49 554 PHE A C 1
ATOM 1405 O O . PHE A 1 216 ? 18.667 63.510 37.193 1.00 15.95 554 PHE A O 1
ATOM 1413 N N . ALA A 1 217 ? 19.336 65.648 36.854 1.00 20.54 555 ALA A N 1
ATOM 1414 C CA . ALA A 1 217 ? 18.790 66.168 38.111 1.00 18.00 555 ALA A CA 1
ATOM 1415 C C . ALA A 1 217 ? 17.272 66.053 38.166 1.00 14.87 555 ALA A C 1
ATOM 1416 O O . ALA A 1 217 ? 16.732 65.647 39.185 1.00 17.04 555 ALA A O 1
ATOM 1418 N N . HIS A 1 218 ? 16.600 66.398 37.069 1.00 14.87 556 HIS A N 1
ATOM 1419 C CA . HIS A 1 218 ? 15.165 66.275 36.960 1.00 14.07 556 HIS A CA 1
ATOM 1420 C C . HIS A 1 218 ? 14.697 64.848 37.206 1.00 15.27 556 HIS A C 1
ATOM 1421 O O . HIS A 1 218 ? 13.737 64.620 37.960 1.00 15.07 556 HIS A O 1
ATOM 1428 N N . PHE A 1 219 ? 15.341 63.892 36.539 1.00 14.25 557 PHE A N 1
ATOM 1429 C CA . PHE A 1 219 ? 15.112 62.465 36.824 1.00 15.18 557 PHE A CA 1
ATOM 1430 C C . PHE A 1 219 ? 15.367 62.128 38.296 1.00 16.91 557 PHE A C 1
ATOM 1431 O O . PHE A 1 219 ? 14.530 61.492 38.920 1.00 17.19 557 PHE A O 1
ATOM 1439 N N . LYS A 1 220 ? 16.511 62.543 38.862 1.00 18.57 558 LYS A N 1
ATOM 1440 C CA . LYS A 1 220 ? 16.814 62.242 40.270 1.00 18.87 558 LYS A CA 1
ATOM 1441 C C . LYS A 1 220 ? 15.714 62.744 41.215 1.00 22.90 558 LYS A C 1
ATOM 1442 O O . LYS A 1 220 ? 15.242 62.002 42.069 1.00 22.11 558 LYS A O 1
ATOM 1448 N N . LYS A 1 221 ? 15.330 64.009 41.056 1.00 22.93 559 LYS A N 1
ATOM 1449 C CA . LYS A 1 221 ? 14.287 64.649 41.874 1.00 25.91 559 LYS A CA 1
ATOM 1450 C C . LYS A 1 221 ? 12.948 63.887 41.825 1.00 25.71 559 LYS A C 1
ATOM 1451 O O . LYS A 1 221 ? 12.214 63.823 42.822 1.00 23.16 559 LYS A O 1
ATOM 1457 N N . ASN A 1 222 ? 12.643 63.309 40.659 1.00 20.26 560 ASN A N 1
ATOM 1458 C CA . ASN A 1 222 ? 11.391 62.603 40.428 1.00 17.04 560 ASN A CA 1
ATOM 1459 C C . ASN A 1 222 ? 11.425 61.090 40.577 1.00 17.01 560 ASN A C 1
ATOM 1460 O O . ASN A 1 222 ? 10.460 60.411 40.211 1.00 16.57 560 ASN A O 1
ATOM 1465 N N . ASN A 1 223 ? 12.549 60.569 41.073 1.00 16.30 561 ASN A N 1
ATOM 1466 C CA . ASN A 1 223 ? 12.758 59.154 41.307 1.00 19.28 561 ASN A CA 1
ATOM 1467 C C . ASN A 1 223 ? 12.619 58.309 40.026 1.00 23.14 561 ASN A C 1
ATOM 1468 O O . ASN A 1 223 ? 12.173 57.149 40.077 1.00 22.53 561 ASN A O 1
ATOM 1473 N N . LEU A 1 224 ? 13.014 58.908 38.889 1.00 20.16 562 LEU A N 1
ATOM 1474 C CA . LEU A 1 224 ? 12.969 58.231 37.592 1.00 19.35 562 LEU A CA 1
ATOM 1475 C C . LEU A 1 224 ? 14.330 57.532 37.363 1.00 21.00 562 LEU A C 1
ATOM 1476 O O . LEU A 1 224 ? 15.298 58.109 36.801 1.00 20.92 562 LEU A O 1
ATOM 1481 N N . THR A 1 225 ? 14.391 56.295 37.867 1.00 17.28 563 THR A N 1
ATOM 1482 C CA . THR A 1 225 ? 15.594 55.496 37.890 1.00 15.81 563 THR A CA 1
ATOM 1483 C C . THR A 1 225 ? 15.665 54.632 36.618 1.00 16.36 563 THR A C 1
ATOM 1484 O O . THR A 1 225 ? 14.615 54.372 35.991 1.00 16.53 563 THR A O 1
ATOM 1488 N N . PRO A 1 226 ? 16.897 54.240 36.207 1.00 15.46 564 PRO A N 1
ATOM 1489 C CA . PRO A 1 226 ? 17.113 53.602 34.906 1.00 14.88 564 PRO A CA 1
ATOM 1490 C C . PRO A 1 226 ? 16.305 52.339 34.665 1.00 16.13 564 PRO A C 1
ATOM 1491 O O . PRO A 1 226 ? 16.028 51.996 33.506 1.00 16.13 564 PRO A O 1
ATOM 1495 N N . ASP A 1 227 ? 15.987 51.626 35.741 1.00 16.94 565 ASP A N 1
ATOM 1496 C CA . ASP A 1 227 ? 15.226 50.388 35.663 1.00 19.25 565 ASP A CA 1
ATOM 1497 C C . ASP A 1 227 ? 13.815 50.579 35.096 1.00 17.68 565 ASP A C 1
ATOM 1498 O O . ASP A 1 227 ? 13.278 49.668 34.501 1.00 18.92 565 ASP A O 1
ATOM 1503 N N . ILE A 1 228 ? 13.258 51.783 35.195 1.00 18.78 566 ILE A N 1
ATOM 1504 C CA . ILE A 1 228 ? 11.958 52.080 34.595 1.00 19.36 566 ILE A CA 1
ATOM 1505 C C . ILE A 1 228 ? 11.945 51.906 33.059 1.00 19.03 566 ILE A C 1
ATOM 1506 O O . ILE A 1 228 ? 10.957 51.458 32.506 1.00 21.23 566 ILE A O 1
ATOM 1511 N N . TYR A 1 229 ? 13.018 52.294 32.370 1.00 18.69 567 TYR A N 1
ATOM 1512 C CA . TYR A 1 229 ? 12.973 52.368 30.907 1.00 17.46 567 TYR A CA 1
ATOM 1513 C C . TYR A 1 229 ? 14.148 51.682 30.189 1.00 17.69 567 TYR A C 1
ATOM 1514 O O . TYR A 1 229 ? 13.986 51.171 29.082 1.00 16.62 567 TYR A O 1
ATOM 1523 N N . LEU A 1 230 ? 15.320 51.675 30.811 1.00 13.93 568 LEU A N 1
ATOM 1524 C CA . LEU A 1 230 ? 16.541 51.244 30.141 1.00 15.91 568 LEU A CA 1
ATOM 1525 C C . LEU A 1 230 ? 16.622 49.755 29.866 1.00 17.98 568 LEU A C 1
ATOM 1526 O O . LEU A 1 230 ? 17.364 49.311 28.934 1.00 13.04 568 LEU A O 1
ATOM 1531 N N . ILE A 1 231 ? 15.918 48.954 30.672 1.00 16.65 569 ILE A N 1
ATOM 1532 C CA . ILE A 1 231 ? 16.133 47.505 30.603 1.00 18.40 569 ILE A CA 1
ATOM 1533 C C . ILE A 1 231 ? 15.714 46.882 29.271 1.00 20.35 569 ILE A C 1
ATOM 1534 O O . ILE A 1 231 ? 16.486 46.126 28.679 1.00 19.81 569 ILE A O 1
ATOM 1539 N N . ASP A 1 232 ? 14.506 47.182 28.818 1.00 19.74 570 ASP A N 1
ATOM 1540 C CA . ASP A 1 232 ? 14.006 46.713 27.521 1.00 26.97 570 ASP A CA 1
ATOM 1541 C C . ASP A 1 232 ? 14.788 47.289 26.360 1.00 24.62 570 ASP A C 1
ATOM 1542 O O . ASP A 1 232 ? 15.026 46.607 25.378 1.00 24.44 570 ASP A O 1
ATOM 1547 N N . TRP A 1 233 ? 15.209 48.544 26.489 1.00 23.26 571 TRP A N 1
ATOM 1548 C CA . TRP A 1 233 ? 16.004 49.193 25.433 1.00 19.22 571 TRP A CA 1
ATOM 1549 C C . TRP A 1 233 ? 17.276 48.412 25.186 1.00 19.59 571 TRP A C 1
ATOM 1550 O O . TRP A 1 233 ? 17.636 48.081 24.042 1.00 19.03 571 TRP A O 1
ATOM 1561 N N . ILE A 1 234 ? 17.992 48.133 26.267 1.00 14.05 572 ILE A N 1
ATOM 1562 C CA . ILE A 1 234 ? 19.313 47.538 26.152 1.00 14.73 572 ILE A CA 1
ATOM 1563 C C . ILE A 1 234 ? 19.185 46.048 25.815 1.00 15.65 572 ILE A C 1
ATOM 1564 O O . ILE A 1 234 ? 19.934 45.500 24.986 1.00 18.16 572 ILE A O 1
ATOM 1569 N N . PHE A 1 235 ? 18.255 45.393 26.475 1.00 16.58 573 PHE A N 1
ATOM 1570 C CA . PHE A 1 235 ? 18.134 43.939 26.313 1.00 21.72 573 PHE A CA 1
ATOM 1571 C C . PHE A 1 235 ? 17.786 43.517 24.877 1.00 20.94 573 PHE A C 1
ATOM 1572 O O . PHE A 1 235 ? 18.413 42.599 24.326 1.00 23.19 573 PHE A O 1
ATOM 1580 N N . THR A 1 236 ? 16.822 44.193 24.250 1.00 19.43 574 THR A N 1
ATOM 1581 C CA . THR A 1 236 ? 16.471 43.857 22.842 1.00 17.73 574 THR A CA 1
ATOM 1582 C C . THR A 1 236 ? 17.185 44.681 21.784 1.00 15.49 574 THR A C 1
ATOM 1583 O O . THR A 1 236 ? 16.838 44.589 20.598 1.00 16.99 574 THR A O 1
ATOM 1587 N N . LEU A 1 237 ? 18.170 45.467 22.211 1.00 14.05 575 LEU A N 1
ATOM 1588 C CA . LEU A 1 237 ? 18.889 46.414 21.342 1.00 13.95 575 LEU A CA 1
ATOM 1589 C C . LEU A 1 237 ? 17.855 47.266 20.578 1.00 12.92 575 LEU A C 1
ATOM 1590 O O . LEU A 1 237 ? 17.953 47.455 19.352 1.00 14.89 575 LEU A O 1
ATOM 1595 N N . TYR A 1 238 ? 16.838 47.719 21.315 1.00 13.98 576 TYR A N 1
ATOM 1596 C CA . TYR A 1 238 ? 15.795 48.650 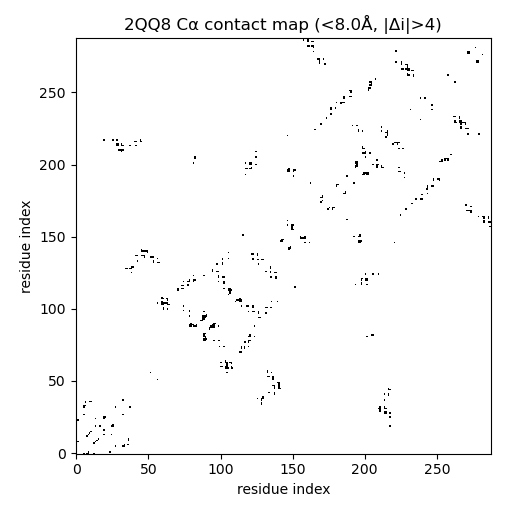20.846 1.00 13.63 576 TYR A CA 1
ATOM 1597 C C . TYR A 1 238 ? 14.778 47.987 19.883 1.00 13.24 576 TYR A C 1
ATOM 1598 O O . TYR A 1 238 ? 13.890 48.652 19.415 1.00 14.67 576 TYR A O 1
ATOM 1607 N N . SER A 1 239 ? 14.937 46.700 19.566 1.00 13.48 577 SER A N 1
ATOM 1608 C CA . SER A 1 239 ? 14.023 46.014 18.634 1.00 15.36 577 SER A CA 1
ATOM 1609 C C . SER A 1 239 ? 12.619 45.906 19.189 1.00 18.00 577 SER A C 1
ATOM 1610 O O . SER A 1 239 ? 11.668 45.887 18.430 1.00 18.86 577 SER A O 1
ATOM 1613 N N . LYS A 1 240 ? 12.470 45.875 20.511 1.00 18.60 578 LYS A N 1
ATOM 1614 C CA . LYS A 1 240 ? 11.132 45.921 21.106 1.00 18.31 578 LYS A CA 1
ATOM 1615 C C . LYS A 1 240 ? 10.600 47.359 21.304 1.00 21.79 578 LYS A C 1
ATOM 1616 O O . LYS A 1 240 ? 9.430 47.550 21.572 1.00 21.93 578 LYS A O 1
ATOM 1622 N N . SER A 1 241 ? 11.452 48.368 21.156 1.00 19.29 579 SER A N 1
ATOM 1623 C CA . SER A 1 241 ? 11.154 49.724 21.633 1.00 23.21 579 SER A CA 1
ATOM 1624 C C . SER A 1 241 ? 10.963 50.778 20.539 1.00 24.99 579 SER A C 1
ATOM 1625 O O . SER A 1 241 ? 10.373 51.826 20.808 1.00 24.31 579 SER A O 1
ATOM 1628 N N . LEU A 1 242 ? 11.485 50.488 19.339 1.00 21.69 580 LEU A N 1
ATOM 1629 C CA . LEU A 1 242 ? 11.500 51.403 18.206 1.00 21.43 580 LEU A CA 1
ATOM 1630 C C . LEU A 1 242 ? 11.042 50.689 16.944 1.00 21.83 580 LEU A C 1
ATOM 1631 O O . LEU A 1 242 ? 11.114 49.465 16.863 1.00 21.55 580 LEU A O 1
ATOM 1636 N N . PRO A 1 243 ? 10.582 51.456 15.930 1.00 28.57 581 PRO A N 1
ATOM 1637 C CA . PRO A 1 243 ? 10.149 50.789 14.697 1.00 24.75 581 PRO A CA 1
ATOM 1638 C C . PRO A 1 243 ? 11.344 50.050 14.050 1.00 20.83 581 PRO A C 1
ATOM 1639 O O . PRO A 1 243 ? 12.487 50.382 14.329 1.00 22.91 581 PRO A O 1
ATOM 1643 N N . LEU A 1 244 ? 11.058 49.047 13.244 1.00 20.84 582 LEU A N 1
ATOM 1644 C CA . LEU A 1 244 ? 12.065 48.171 12.649 1.00 25.38 582 LEU A CA 1
ATOM 1645 C C . LEU A 1 244 ? 13.229 48.894 11.948 1.00 24.80 582 LEU A C 1
ATOM 1646 O O . LEU A 1 244 ? 14.393 48.628 12.258 1.00 18.22 582 LEU A O 1
ATOM 1651 N N . ASP A 1 245 ? 12.940 49.826 11.031 1.00 21.78 583 ASP A N 1
ATOM 1652 C CA . ASP A 1 245 ? 14.018 50.426 10.255 1.00 23.27 583 ASP A CA 1
ATOM 1653 C C . ASP A 1 245 ? 14.965 51.210 11.131 1.00 20.27 583 ASP A C 1
ATOM 1654 O O . ASP A 1 245 ? 16.177 51.149 10.955 1.00 21.67 583 ASP A O 1
ATOM 1659 N N . LEU A 1 246 ? 14.428 51.932 12.106 1.00 20.12 584 LEU A N 1
ATOM 1660 C CA . LEU A 1 246 ? 15.295 52.672 13.033 1.00 19.79 584 LEU A CA 1
ATOM 1661 C C . LEU A 1 246 ? 16.114 51.729 13.953 1.00 17.01 584 LEU A C 1
ATOM 1662 O O . LEU A 1 246 ? 17.304 51.924 14.171 1.00 14.88 584 LEU A O 1
ATOM 1667 N N . ALA A 1 247 ? 15.479 50.712 14.498 1.00 15.15 585 ALA A N 1
ATOM 1668 C CA . ALA A 1 247 ? 16.239 49.723 15.276 1.00 14.36 585 ALA A CA 1
ATOM 1669 C C . ALA A 1 247 ? 17.377 49.136 14.462 1.00 15.89 585 ALA A C 1
ATOM 1670 O O . ALA A 1 247 ? 18.468 48.951 14.976 1.00 17.38 585 ALA A O 1
ATOM 1672 N N . CYS A 1 248 ? 17.114 48.783 13.210 1.00 15.72 586 CYS A N 1
ATOM 1673 C CA . CYS A 1 248 ? 18.173 48.216 12.389 1.00 15.29 586 CYS A CA 1
ATOM 1674 C C . CYS A 1 248 ? 19.363 49.160 12.236 1.00 16.56 586 CYS A C 1
ATOM 1675 O O . CYS A 1 248 ? 20.492 48.715 12.195 1.00 14.43 586 CYS A O 1
ATOM 1678 N N . ARG A 1 249 ? 19.113 50.457 12.107 1.00 13.33 587 ARG A N 1
ATOM 1679 C CA . ARG A 1 249 ? 20.192 51.404 12.006 1.00 18.55 587 ARG A CA 1
ATOM 1680 C C . ARG A 1 249 ? 20.987 51.503 13.316 1.00 17.55 587 ARG A C 1
ATOM 1681 O O . ARG A 1 249 ? 22.189 51.655 13.295 1.00 14.41 587 ARG A O 1
ATOM 1689 N N . ILE A 1 250 ? 20.299 51.400 14.446 1.00 15.26 588 ILE A N 1
ATOM 1690 C CA . ILE A 1 250 ? 20.962 51.340 15.757 1.00 13.01 588 ILE A CA 1
ATOM 1691 C C . ILE A 1 250 ? 21.831 50.058 15.837 1.00 14.04 588 ILE A C 1
ATOM 1692 O O . ILE A 1 250 ? 22.969 50.109 16.289 1.00 14.05 588 ILE A O 1
ATOM 1697 N N . TRP A 1 251 ? 21.299 48.923 15.374 1.00 13.50 589 TRP A N 1
ATOM 1698 C CA . TRP A 1 251 ? 22.098 47.658 15.351 1.00 14.28 589 TRP A CA 1
ATOM 1699 C C . TRP A 1 251 ? 23.340 47.796 14.508 1.00 13.91 589 TRP A C 1
ATOM 1700 O O . TRP A 1 251 ? 24.392 47.263 14.877 1.00 16.46 589 TRP A O 1
ATOM 1711 N N . ASP A 1 252 ? 23.228 48.490 13.364 1.00 15.24 590 ASP A N 1
ATOM 1712 C CA . ASP A 1 252 ? 24.378 48.752 12.483 1.00 15.00 590 ASP A CA 1
ATOM 1713 C C . ASP A 1 252 ? 25.505 49.423 13.257 1.00 16.55 590 ASP A C 1
ATOM 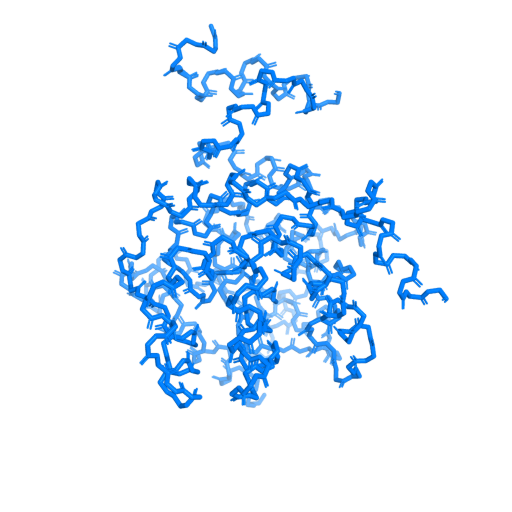1714 O O . ASP A 1 252 ? 26.651 48.978 13.222 1.00 14.85 590 ASP A O 1
ATOM 1719 N N . VAL A 1 253 ? 25.191 50.509 13.958 1.00 15.22 591 VAL A N 1
ATOM 1720 C CA . VAL A 1 253 ? 26.224 51.260 14.612 1.00 15.51 591 VAL A CA 1
ATOM 1721 C C . VAL A 1 253 ? 26.694 50.554 15.885 1.00 14.29 591 VAL A C 1
ATOM 1722 O O . VAL A 1 253 ? 27.868 50.696 16.274 1.00 15.64 591 VAL A O 1
ATOM 1726 N N . PHE A 1 254 ? 25.794 49.809 16.541 1.00 16.70 592 PHE A N 1
ATOM 1727 C CA . PHE A 1 254 ? 26.198 48.884 17.598 1.00 14.40 592 PHE A CA 1
ATOM 1728 C C . PHE A 1 254 ? 27.268 47.908 17.071 1.00 13.60 592 PHE A C 1
ATOM 1729 O O . PHE A 1 254 ? 28.227 47.562 17.781 1.00 13.79 592 PHE A O 1
ATOM 1737 N N . CYS A 1 255 ? 27.116 47.447 15.840 1.00 14.34 593 CYS A N 1
ATOM 1738 C CA . CYS A 1 255 ? 28.116 46.539 15.260 1.00 17.74 593 CYS A CA 1
ATOM 1739 C C . CYS A 1 255 ? 29.467 47.231 15.085 1.00 19.84 593 CYS A C 1
ATOM 1740 O O . CYS A 1 255 ? 30.510 46.621 15.215 1.00 19.06 593 CYS A O 1
ATOM 1743 N N . ARG A 1 256 ? 29.435 48.522 14.811 1.00 19.78 594 ARG A N 1
ATOM 1744 C CA . ARG A 1 256 ? 30.654 49.320 14.731 1.00 21.31 594 ARG A CA 1
ATOM 1745 C C . ARG A 1 256 ? 31.278 49.617 16.099 1.00 20.26 594 ARG A C 1
ATOM 1746 O O . ARG A 1 256 ? 32.452 49.387 16.270 1.00 20.48 594 ARG A O 1
ATOM 1754 N N . ASP A 1 257 ? 30.490 50.100 17.076 1.00 18.10 595 ASP A N 1
ATOM 1755 C CA . ASP A 1 257 ? 31.038 50.666 18.339 1.00 19.35 595 ASP A CA 1
ATOM 1756 C C . ASP A 1 257 ? 30.883 49.825 19.619 1.00 16.37 595 ASP A C 1
ATOM 1757 O O . ASP A 1 257 ? 31.459 50.159 20.639 1.00 17.83 595 ASP A O 1
ATOM 1762 N N . GLY A 1 258 ? 30.111 48.752 19.548 1.00 15.68 596 GLY A N 1
ATOM 1763 C CA . GLY A 1 258 ? 29.880 47.864 20.666 1.00 19.11 596 GLY A CA 1
ATOM 1764 C C . GLY A 1 258 ? 28.803 48.348 21.624 1.00 19.68 596 GLY A C 1
ATOM 1765 O O . GLY A 1 258 ? 28.006 49.271 21.320 1.00 15.28 596 GLY A O 1
ATOM 1766 N N . GLU A 1 259 ? 28.798 47.740 22.804 1.00 16.83 597 GLU A N 1
ATOM 1767 C CA . GLU A 1 259 ? 27.737 47.992 23.796 1.00 17.13 597 GLU A CA 1
ATOM 1768 C C . GLU A 1 259 ? 27.594 49.482 24.154 1.00 11.85 597 GLU A C 1
ATOM 1769 O O . GLU A 1 259 ? 26.477 49.936 24.451 1.00 17.18 597 GLU A O 1
ATOM 1775 N N . GLU A 1 260 ? 28.673 50.263 24.094 1.00 12.19 598 GLU A N 1
ATOM 1776 C CA . GLU A 1 260 ? 28.594 51.686 24.432 1.00 16.40 598 GLU A CA 1
ATOM 1777 C C . GLU A 1 260 ? 27.561 52.414 23.568 1.00 16.86 598 GLU A C 1
ATOM 1778 O O . GLU A 1 260 ? 26.914 53.335 24.038 1.00 14.61 598 GLU A O 1
ATOM 1784 N N . PHE A 1 261 ? 27.397 51.996 22.309 1.00 14.82 599 PHE A N 1
ATOM 1785 C CA . PHE A 1 261 ? 26.468 52.679 21.428 1.00 13.90 599 PHE A CA 1
ATOM 1786 C C . PHE A 1 261 ? 25.048 52.528 21.904 1.00 15.01 599 PHE A C 1
ATOM 1787 O O . PHE A 1 261 ? 24.244 53.414 21.700 1.00 12.76 599 PHE A O 1
ATOM 1795 N N . LEU A 1 262 ? 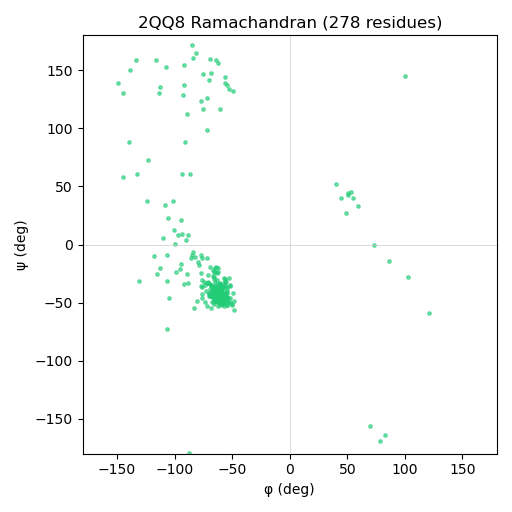24.738 51.423 22.580 1.00 13.65 600 LEU A N 1
ATOM 1796 C CA . LEU A 1 262 ? 23.383 51.232 23.100 1.00 14.57 600 LEU A CA 1
ATOM 1797 C C . LEU A 1 262 ? 23.032 52.259 24.184 1.00 11.19 600 LEU A C 1
ATOM 1798 O O . LEU A 1 262 ? 21.920 52.756 24.267 1.00 13.36 600 LEU A O 1
ATOM 1803 N N . PHE A 1 263 ? 23.994 52.573 25.018 1.00 15.59 601 PHE A N 1
ATOM 1804 C CA . PHE A 1 263 ? 23.813 53.586 26.072 1.00 14.56 601 PHE A CA 1
ATOM 1805 C C . PHE A 1 263 ? 23.857 55.024 25.525 1.00 12.93 601 PHE A C 1
ATOM 1806 O O . PHE A 1 263 ? 23.090 55.854 25.989 1.00 14.43 601 PHE A O 1
ATOM 1814 N N . ARG A 1 264 ? 24.710 55.270 24.527 1.00 13.88 602 ARG A N 1
ATOM 1815 C CA . ARG A 1 264 ? 24.725 56.514 23.748 1.00 14.22 602 ARG A CA 1
ATOM 1816 C C . ARG A 1 264 ? 23.372 56.781 23.099 1.00 13.74 602 ARG A C 1
ATOM 1817 O O . ARG A 1 264 ? 22.875 57.912 23.119 1.00 14.15 602 ARG A O 1
ATOM 1825 N N . THR A 1 265 ? 22.768 55.732 22.530 1.00 14.86 603 THR A N 1
ATOM 1826 C CA . THR A 1 265 ? 21.404 55.804 21.961 1.00 13.11 603 THR A CA 1
ATOM 1827 C C . THR A 1 265 ? 20.367 56.187 23.012 1.00 10.69 603 THR A C 1
ATOM 1828 O O . THR A 1 265 ? 19.486 57.012 22.749 1.00 10.09 603 THR A O 1
ATOM 1832 N N . ALA A 1 266 ? 20.455 55.562 24.191 1.00 11.06 604 ALA A N 1
ATOM 1833 C CA . ALA A 1 266 ? 19.539 55.825 25.284 1.00 14.35 604 ALA A CA 1
ATOM 1834 C C . ALA A 1 266 ? 19.599 57.325 25.630 1.00 12.01 604 ALA A C 1
ATOM 1835 O O . ALA A 1 266 ? 18.548 57.992 25.706 1.00 14.08 604 ALA A O 1
ATOM 1837 N N . LEU A 1 267 ? 20.820 57.853 25.756 1.00 13.29 605 LEU A N 1
ATOM 1838 C CA . LEU A 1 267 ? 21.066 59.277 26.037 1.00 11.32 605 LEU A CA 1
ATOM 1839 C C . LEU A 1 267 ? 20.599 60.203 24.887 1.00 15.56 605 LEU A C 1
ATOM 1840 O O . LEU A 1 267 ? 20.045 61.272 25.125 1.00 15.56 605 LEU A O 1
ATOM 1845 N N . GLY A 1 268 ? 20.739 59.734 23.653 1.00 15.00 606 GLY A N 1
ATOM 1846 C CA . GLY A 1 268 ? 20.178 60.417 22.485 1.00 14.46 606 GLY A CA 1
ATOM 1847 C C . GLY A 1 268 ? 18.697 60.542 22.514 1.00 18.26 606 GLY A C 1
ATOM 1848 O O . GLY A 1 268 ? 18.180 61.600 22.169 1.00 16.75 606 GLY A O 1
ATOM 1849 N N . ILE A 1 269 ? 18.007 59.484 22.963 1.00 14.12 607 ILE A N 1
ATOM 1850 C CA . ILE A 1 269 ? 16.550 59.512 23.087 1.00 15.62 607 ILE A CA 1
ATOM 1851 C C . ILE A 1 269 ? 16.141 60.522 24.165 1.00 15.40 607 ILE A C 1
ATOM 1852 O O . ILE A 1 269 ? 15.253 61.340 23.941 1.00 13.80 607 ILE A O 1
ATOM 1857 N N . LEU A 1 270 ? 16.799 60.472 25.317 1.00 14.38 608 LEU A N 1
ATOM 1858 C CA . LEU A 1 270 ? 16.489 61.378 26.419 1.00 13.96 608 LEU A CA 1
ATOM 1859 C C . LEU A 1 270 ? 16.743 62.844 25.987 1.00 18.07 608 LEU A C 1
ATOM 1860 O O . LEU A 1 270 ? 15.943 63.748 26.286 1.00 17.94 608 LEU A O 1
ATOM 1865 N N . LYS A 1 271 ? 17.837 63.065 25.270 1.00 16.11 609 LYS A N 1
ATOM 1866 C CA . LYS A 1 271 ? 18.152 64.403 24.783 1.00 14.10 609 LYS A CA 1
ATOM 1867 C C . LYS A 1 271 ? 17.136 64.857 23.777 1.00 19.14 609 LYS A C 1
ATOM 1868 O O . LYS A 1 271 ? 16.730 66.029 23.821 1.00 18.85 609 LYS A O 1
ATOM 1874 N N . LEU A 1 272 ? 16.671 63.944 22.923 1.00 17.29 610 LEU A N 1
ATOM 1875 C CA . LEU A 1 272 ? 15.694 64.291 21.875 1.00 17.63 610 LEU A CA 1
ATOM 1876 C C . LEU A 1 272 ? 14.401 64.779 22.508 1.00 18.15 610 LEU A C 1
ATOM 1877 O O . LEU A 1 272 ? 13.799 65.756 22.026 1.00 15.90 610 LEU A O 1
ATOM 1882 N N . PHE A 1 273 ? 14.009 64.140 23.618 1.00 16.44 611 PHE A N 1
ATOM 1883 C CA . PHE A 1 273 ? 12.781 64.485 24.326 1.00 17.76 611 PHE A CA 1
ATOM 1884 C C . PHE A 1 273 ? 12.980 65.252 25.628 1.00 15.88 611 PHE A C 1
ATOM 1885 O O . PHE A 1 273 ? 12.097 65.273 26.479 1.00 17.60 611 PHE A O 1
ATOM 1893 N N . GLU A 1 274 ? 14.106 65.919 25.755 1.00 14.27 612 GLU A N 1
ATOM 1894 C CA . GLU A 1 274 ? 14.459 66.551 27.010 1.00 18.29 612 GLU A CA 1
ATOM 1895 C C . GLU A 1 274 ? 13.449 67.643 27.382 1.00 20.12 612 GLU A C 1
ATOM 1896 O O . GLU A 1 274 ? 13.068 67.773 28.530 1.00 20.36 612 GLU A O 1
ATOM 1902 N N . ASP A 1 275 ? 12.996 68.395 26.392 1.00 20.77 613 ASP A N 1
ATOM 1903 C CA . ASP A 1 275 ? 12.076 69.519 26.634 1.00 21.97 613 ASP A CA 1
ATOM 1904 C C . ASP A 1 275 ? 10.766 69.054 27.178 1.00 17.35 613 ASP A C 1
ATOM 1905 O O . ASP A 1 275 ? 10.292 69.601 28.152 1.00 21.55 613 ASP A O 1
ATOM 1910 N N . ILE A 1 276 ? 10.184 68.038 26.570 1.00 18.12 614 ILE A N 1
ATOM 1911 C CA . ILE A 1 276 ? 8.907 67.522 27.037 1.00 23.54 614 ILE A CA 1
ATOM 1912 C C . ILE A 1 276 ? 9.036 66.743 28.350 1.00 22.24 614 ILE A C 1
ATOM 1913 O O . ILE A 1 276 ? 8.217 66.926 29.240 1.00 19.32 614 ILE A O 1
ATOM 1918 N N . LEU A 1 277 ? 10.092 65.940 28.490 1.00 19.07 615 LEU A N 1
ATOM 1919 C CA . LEU A 1 277 ? 10.363 65.194 29.744 1.00 18.95 615 LEU A CA 1
ATOM 1920 C C . LEU A 1 277 ? 10.467 66.102 30.948 1.00 16.00 615 LEU A C 1
ATOM 1921 O O . LEU A 1 277 ? 9.915 65.802 32.027 1.00 17.55 615 LEU A O 1
ATOM 1926 N N . THR A 1 278 ? 11.130 67.245 30.757 1.00 17.11 616 THR A N 1
ATOM 1927 C CA . THR A 1 278 ? 11.370 68.206 31.824 1.00 16.21 616 THR A CA 1
ATOM 1928 C C . THR A 1 278 ? 10.071 68.839 32.353 1.00 21.06 616 THR A C 1
ATOM 1929 O O . THR A 1 278 ? 10.006 69.250 33.504 1.00 20.92 616 THR A O 1
ATOM 1933 N N . LYS A 1 279 ? 9.024 68.847 31.540 1.00 20.04 617 LYS A N 1
ATOM 1934 C CA . LYS A 1 279 ? 7.727 69.310 31.993 1.00 25.06 617 LYS A CA 1
ATOM 1935 C C . LYS A 1 279 ? 6.833 68.214 32.584 1.00 27.36 617 LYS A C 1
ATOM 1936 O O . LYS A 1 279 ? 5.684 68.501 32.954 1.00 24.71 617 LYS A O 1
ATOM 1942 N N . MET A 1 280 ? 7.350 66.983 32.701 1.00 24.29 618 MET A N 1
ATOM 1943 C CA . MET A 1 280 ? 6.551 65.862 33.194 1.00 23.69 618 MET A CA 1
ATOM 1944 C C . MET A 1 280 ? 6.941 65.437 34.590 1.00 20.58 618 MET A C 1
ATOM 1945 O O . MET A 1 280 ? 8.073 65.608 35.024 1.00 19.15 618 MET A O 1
ATOM 1950 N N . ASP A 1 281 ? 5.974 64.870 35.297 1.00 20.81 619 ASP A N 1
ATOM 1951 C CA . ASP A 1 281 ? 6.243 64.289 36.591 1.00 25.47 619 ASP A CA 1
ATOM 1952 C C . ASP A 1 281 ? 6.674 62.828 36.375 1.00 22.53 619 ASP A C 1
ATOM 1953 O O . ASP A 1 281 ? 6.740 62.342 35.236 1.00 20.05 619 ASP A O 1
ATOM 1958 N N . PHE A 1 282 ? 6.936 62.154 37.475 1.00 23.32 620 PHE A N 1
ATOM 1959 C CA . PHE A 1 282 ? 7.369 60.767 37.475 1.00 22.53 620 PHE A CA 1
ATOM 1960 C C . PHE A 1 282 ? 6.497 59.879 36.598 1.00 21.85 620 PHE A C 1
ATOM 1961 O O . PHE A 1 282 ? 7.002 59.194 35.714 1.00 16.88 620 PHE A O 1
ATOM 1969 N N . ILE A 1 283 ? 5.194 59.862 36.870 1.00 18.23 621 ILE A N 1
ATOM 1970 C CA . ILE A 1 283 ? 4.257 59.016 36.140 1.00 21.88 621 ILE A CA 1
ATOM 1971 C C . ILE A 1 283 ? 4.253 59.265 34.638 1.00 20.69 621 ILE A C 1
ATOM 1972 O O . ILE A 1 283 ? 4.291 58.328 33.824 1.00 19.17 621 ILE A O 1
ATOM 1977 N N . HIS A 1 284 ? 4.172 60.523 34.240 1.00 20.12 622 HIS A N 1
ATOM 1978 C CA . HIS A 1 284 ? 4.124 60.815 32.819 1.00 26.06 622 HIS A CA 1
ATOM 1979 C C . HIS A 1 284 ? 5.442 60.502 32.111 1.00 19.10 622 HIS A C 1
ATOM 1980 O O . HIS A 1 284 ? 5.433 60.038 30.973 1.00 17.77 622 HIS A O 1
ATOM 1987 N N . MET A 1 285 ? 6.564 60.736 32.785 1.00 16.66 623 MET A N 1
ATOM 1988 C CA . MET A 1 285 ? 7.871 60.356 32.222 1.00 16.06 623 MET A CA 1
ATOM 1989 C C . MET A 1 285 ? 7.951 58.866 32.000 1.00 15.08 623 MET A C 1
ATO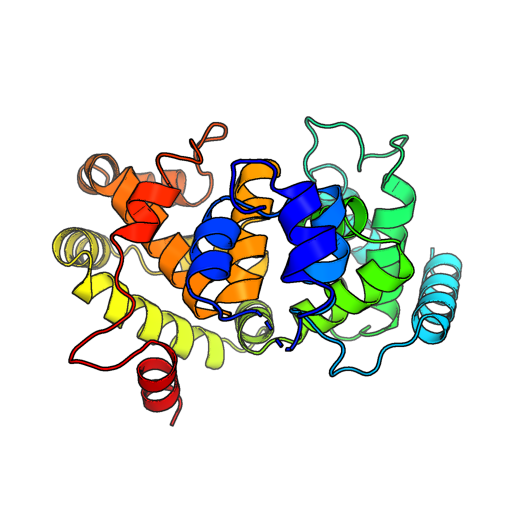M 1990 O O . MET A 1 285 ? 8.359 58.417 30.913 1.00 17.03 623 MET A O 1
ATOM 1995 N N . ALA A 1 286 ? 7.540 58.086 33.005 1.00 14.52 624 ALA A N 1
ATOM 1996 C CA . ALA A 1 286 ? 7.623 56.628 32.931 1.00 15.92 624 ALA A CA 1
ATOM 1997 C C . ALA A 1 286 ? 6.759 56.127 31.788 1.00 19.20 624 ALA A C 1
ATOM 1998 O O . ALA A 1 286 ? 7.202 55.293 30.996 1.00 19.18 624 ALA A O 1
ATOM 2000 N N . GLN A 1 287 ? 5.549 56.677 31.661 1.00 19.79 625 GLN A N 1
ATOM 2001 C CA . GLN A 1 287 ? 4.625 56.282 30.590 1.00 22.21 625 GLN A CA 1
ATOM 2002 C C . GLN A 1 287 ? 5.150 56.633 29.203 1.00 19.18 625 GLN A C 1
ATOM 2003 O O . GLN A 1 287 ? 5.024 55.841 28.255 1.00 20.90 625 GLN A O 1
ATOM 2009 N N . PHE A 1 288 ? 5.716 57.824 29.073 1.00 20.81 626 PHE A N 1
ATOM 2010 C CA . PHE A 1 288 ? 6.281 58.273 27.795 1.00 18.78 626 PHE A CA 1
ATOM 2011 C C . PHE A 1 288 ? 7.457 57.389 27.357 1.00 18.29 626 PHE A C 1
ATOM 2012 O O . PHE A 1 288 ? 7.589 57.033 26.178 1.00 19.22 626 PHE A O 1
ATOM 2020 N N . LEU A 1 289 ? 8.363 57.139 28.296 1.00 17.30 627 LEU A N 1
ATOM 2021 C CA . LEU A 1 289 ? 9.597 56.409 28.015 1.00 16.77 627 LEU A CA 1
ATOM 2022 C C . LEU A 1 289 ? 9.432 54.922 27.748 1.00 21.21 627 LEU A C 1
ATOM 2023 O O . LEU A 1 289 ? 10.180 54.356 26.960 1.00 20.28 627 LEU A O 1
ATOM 2028 N N . THR A 1 290 ? 8.451 54.293 28.389 1.00 20.88 628 THR A N 1
ATOM 2029 C CA . THR A 1 290 ? 8.201 52.876 28.180 1.00 23.38 628 THR A CA 1
ATOM 2030 C C . THR A 1 290 ? 7.366 52.530 26.933 1.00 25.91 628 THR A C 1
ATOM 2031 O O . THR A 1 290 ? 7.271 51.349 26.556 1.00 26.09 628 THR A O 1
ATOM 2035 N N . ARG A 1 291 ? 6.772 53.532 26.293 1.00 26.09 629 ARG A N 1
ATOM 2036 C CA . ARG A 1 291 ? 6.156 53.340 24.973 1.00 26.55 629 ARG A CA 1
ATOM 2037 C C . ARG A 1 291 ? 6.470 54.560 24.133 1.00 23.70 629 ARG A C 1
ATOM 2038 O O . ARG A 1 291 ? 5.701 55.539 24.103 1.00 23.11 629 ARG A O 1
ATOM 2042 N N . LEU A 1 292 ? 7.610 54.515 23.454 1.00 23.05 630 LEU A N 1
ATOM 2043 C CA . LEU A 1 292 ? 8.107 55.662 22.716 1.00 19.88 630 LEU A CA 1
ATOM 2044 C C . LEU A 1 292 ? 7.220 55.936 21.503 1.00 27.49 630 LEU A C 1
ATOM 2045 O O . LEU A 1 292 ? 6.472 55.049 21.061 1.00 30.59 630 LEU A O 1
ATOM 2050 N N . PRO A 1 293 ? 7.272 57.168 20.970 1.00 28.80 631 PRO A N 1
ATOM 2051 C CA . PRO A 1 293 ? 6.465 57.494 19.790 1.00 31.41 631 PRO A CA 1
ATOM 2052 C C . PRO A 1 293 ? 6.674 56.498 18.653 1.00 33.18 631 PRO A C 1
ATOM 2053 O O . PRO A 1 293 ? 7.818 56.142 18.328 1.00 30.13 631 PRO A O 1
ATOM 2057 N N . GLU A 1 294 ? 5.574 56.054 18.049 1.00 37.56 632 GLU A N 1
ATOM 2058 C CA . GLU A 1 294 ? 5.621 55.064 16.958 1.00 38.85 632 GLU A CA 1
ATOM 2059 C C . GLU A 1 294 ? 6.378 55.603 15.753 1.00 39.04 632 GLU A C 1
ATOM 2060 O O . GLU A 1 294 ? 7.039 54.852 15.046 1.00 40.68 632 GLU A O 1
ATOM 2063 N N . ASP A 1 295 ? 6.264 56.907 15.524 1.00 39.79 633 ASP A N 1
ATOM 2064 C CA . ASP A 1 295 ? 6.885 57.570 14.382 1.00 39.83 633 ASP A CA 1
ATOM 2065 C C . ASP A 1 295 ? 8.156 58.304 14.806 1.00 42.86 633 ASP A C 1
ATOM 2066 O O . ASP A 1 295 ? 8.465 59.372 14.287 1.00 42.71 633 ASP A O 1
ATOM 2068 N N . LEU A 1 296 ? 8.912 57.716 15.733 1.00 42.43 634 LEU A N 1
ATOM 2069 C CA . LEU A 1 296 ? 10.124 58.363 16.207 1.00 39.29 634 LEU A CA 1
ATOM 2070 C C . LEU A 1 296 ? 11.062 58.551 15.011 1.00 37.86 634 LEU A C 1
ATOM 2071 O O . LEU A 1 296 ? 11.532 57.565 14.413 1.00 36.02 634 LEU A O 1
ATOM 2076 N N . PRO A 1 297 ? 11.349 59.824 14.667 1.00 38.55 635 PRO A N 1
ATOM 2077 C CA . PRO A 1 297 ? 12.108 60.167 13.465 1.00 37.98 635 PRO A CA 1
ATOM 2078 C C . PRO A 1 297 ? 13.601 59.803 13.591 1.00 32.22 635 PRO A C 1
ATOM 2079 O O . PRO A 1 297 ? 14.260 60.247 14.531 1.00 32.99 635 PRO A O 1
ATOM 2083 N N . ALA A 1 298 ? 14.111 59.036 12.632 1.00 28.32 636 ALA A N 1
ATOM 2084 C CA . ALA A 1 298 ? 15.443 58.491 12.678 1.00 28.57 636 ALA A CA 1
ATOM 2085 C C . ALA A 1 298 ? 16.519 59.542 12.571 1.00 27.41 636 ALA A C 1
ATOM 2086 O O . ALA A 1 298 ? 17.492 59.475 13.295 1.00 19.09 636 ALA A O 1
ATOM 2088 N N . GLU A 1 299 ? 16.370 60.482 11.633 1.00 25.54 637 GLU A N 1
ATOM 2089 C CA . GLU A 1 299 ? 17.410 61.488 11.371 1.00 23.29 637 GLU A CA 1
ATOM 2090 C C . GLU A 1 299 ? 17.519 62.376 12.580 1.00 18.84 637 GLU A C 1
ATOM 2091 O O . GLU A 1 299 ? 18.603 62.755 12.964 1.00 19.16 637 GLU A O 1
ATOM 2093 N N . GLU A 1 300 ? 16.398 62.696 13.226 1.00 22.50 638 GLU A N 1
ATOM 2094 C CA A GLU A 1 300 ? 16.444 63.564 14.401 0.50 22.69 638 GLU A CA 1
ATOM 2095 C CA B GLU A 1 300 ? 16.451 63.560 14.407 0.50 23.83 638 GLU A CA 1
ATOM 2096 C C . GLU A 1 300 ? 17.092 62.829 15.601 1.00 21.07 638 GLU A C 1
ATOM 2097 O O . GLU A 1 300 ? 17.900 63.397 16.322 1.00 19.14 638 GLU A O 1
ATOM 2102 N N . LEU A 1 301 ? 16.744 61.561 15.801 1.00 19.30 639 LEU A N 1
ATOM 2103 C CA . LEU A 1 301 ? 17.406 60.754 16.851 1.00 17.52 639 LEU A CA 1
ATOM 2104 C C . LEU A 1 301 ? 18.898 60.639 16.604 1.00 14.63 639 LEU A C 1
ATOM 2105 O O . LEU A 1 301 ? 19.700 60.892 17.486 1.00 13.68 639 LEU A O 1
ATOM 2110 N N . PHE A 1 302 ? 19.303 60.289 15.384 1.00 17.54 640 PHE A N 1
ATOM 2111 C CA . PHE A 1 302 ? 20.730 60.212 15.111 1.00 17.37 640 PHE A CA 1
ATOM 2112 C C . PHE A 1 302 ? 21.501 61.516 15.303 1.00 19.85 640 PHE A C 1
ATOM 2113 O O . PHE A 1 302 ? 22.635 61.484 15.750 1.00 16.20 640 PHE A O 1
ATOM 2121 N N . ALA A 1 303 ? 20.871 62.659 15.010 1.00 20.47 641 ALA A N 1
ATOM 2122 C CA . ALA A 1 303 ? 21.482 63.964 15.247 1.00 19.41 641 ALA A CA 1
ATOM 2123 C C . ALA A 1 303 ? 21.700 64.141 16.749 1.00 16.44 641 ALA A C 1
ATOM 2124 O O . ALA A 1 303 ? 22.705 64.668 17.173 1.00 17.41 641 ALA A O 1
ATOM 2126 N N . SER A 1 304 ? 20.731 63.700 17.554 1.00 18.98 642 SER A N 1
ATOM 2127 C CA . SER A 1 304 ? 20.806 63.817 19.016 1.00 18.82 642 SER A CA 1
ATOM 2128 C C . SER A 1 304 ? 21.872 62.864 19.575 1.00 18.54 642 SER A C 1
ATOM 2129 O O . SER A 1 304 ? 22.703 63.242 20.417 1.00 15.15 642 SER A O 1
ATOM 2132 N N . ILE A 1 305 ? 21.912 61.642 19.049 1.00 16.14 643 ILE A N 1
ATOM 2133 C CA . ILE A 1 305 ? 22.931 60.656 19.477 1.00 12.89 643 ILE A CA 1
ATOM 2134 C C . ILE A 1 305 ? 24.336 61.151 19.190 1.00 15.80 643 ILE A C 1
ATOM 2135 O O . ILE A 1 305 ? 25.255 61.009 20.018 1.00 12.83 643 ILE A O 1
ATOM 2140 N N . ALA A 1 306 ? 24.527 61.724 18.003 1.00 16.24 644 ALA A N 1
ATOM 2141 C CA . ALA A 1 306 ? 25.800 62.342 17.643 1.00 18.46 644 ALA A CA 1
ATOM 2142 C C . ALA A 1 306 ? 26.353 63.373 18.644 1.00 19.63 644 ALA A C 1
ATOM 2143 O O . ALA A 1 306 ? 27.563 63.466 18.820 1.00 17.79 644 ALA A O 1
ATOM 2145 N N . THR A 1 307 ? 25.482 64.143 19.285 1.00 21.58 645 THR A N 1
ATOM 2146 C CA . THR A 1 307 ? 25.932 65.155 20.238 1.00 21.31 645 THR A CA 1
ATOM 2147 C C . THR A 1 307 ? 26.293 64.565 21.607 1.00 20.82 645 THR A C 1
ATOM 2148 O O . THR A 1 307 ? 26.920 65.222 22.417 1.00 22.97 645 THR A O 1
ATOM 2152 N N . ILE A 1 308 ? 25.887 63.331 21.871 1.00 19.09 646 ILE A N 1
ATOM 2153 C CA . ILE A 1 308 ? 26.269 62.647 23.104 1.00 18.00 646 ILE A CA 1
ATOM 2154 C C . ILE A 1 308 ? 27.693 62.170 22.976 1.00 21.61 646 ILE A C 1
ATOM 2155 O O . ILE A 1 308 ? 28.028 61.457 22.029 1.00 21.43 646 ILE A O 1
ATOM 2160 N N . GLN A 1 309 ? 28.541 62.589 23.910 1.00 22.26 647 GLN A N 1
ATOM 2161 C CA A GLN A 1 309 ? 29.925 62.131 23.956 0.30 26.94 647 GLN A CA 1
ATOM 2162 C CA B GLN A 1 309 ? 29.926 62.133 23.961 0.70 28.25 647 GLN A CA 1
ATOM 2163 C C . GLN A 1 309 ? 30.101 61.144 25.099 1.00 23.04 647 GLN A C 1
ATOM 2164 O O . GLN A 1 309 ? 29.785 61.446 26.233 1.00 22.77 647 GLN A O 1
ATOM 2172 N N . MET A 1 310 ? 30.610 59.962 24.768 1.00 20.43 648 MET A N 1
ATOM 2173 C CA . MET A 1 310 ? 30.767 58.878 25.719 1.00 22.06 648 MET A CA 1
ATOM 2174 C C . MET A 1 310 ? 32.188 58.955 26.297 1.00 24.66 648 MET A C 1
ATOM 2175 O O . MET A 1 310 ? 32.996 58.037 26.164 1.00 24.24 648 MET A O 1
ATOM 2180 N N . GLN A 1 311 ? 32.453 60.087 26.940 1.00 26.28 649 GLN A N 1
ATOM 2181 C CA . GLN A 1 311 ? 33.712 60.322 27.645 1.00 32.17 649 GLN A CA 1
ATOM 2182 C C . GLN A 1 311 ? 33.388 61.247 28.816 1.00 28.07 649 GLN A C 1
ATOM 2183 O O . GLN A 1 311 ? 32.528 62.122 28.699 1.00 27.86 649 GLN A O 1
ATOM 2189 N N . SER A 1 312 ? 33.994 60.979 29.967 1.00 29.59 650 SER A N 1
ATOM 2190 C CA . SER A 1 312 ? 33.843 61.845 31.135 1.00 32.75 650 SER A CA 1
ATOM 2191 C C . SER A 1 312 ? 35.154 61.873 31.911 1.00 32.42 650 SER A C 1
ATOM 2192 O O . SER A 1 312 ? 35.720 60.818 32.196 1.00 31.40 650 SER A O 1
ATOM 2195 N N . ARG A 1 313 ? 35.633 63.078 32.243 1.00 39.72 651 ARG A N 1
ATOM 2196 C CA . ARG A 1 313 ? 36.933 63.250 32.908 1.00 41.57 651 ARG A CA 1
ATOM 2197 C C . ARG A 1 313 ? 38.032 62.533 32.100 1.00 41.35 651 ARG A C 1
ATOM 2198 O O . ARG A 1 313 ? 38.853 61.815 32.658 1.00 47.15 651 ARG A O 1
ATOM 2201 N N . ASN A 1 314 ? 38.007 62.721 30.778 1.00 42.22 652 ASN A N 1
ATOM 2202 C CA . ASN A 1 314 ? 38.837 61.968 29.808 1.00 42.78 652 ASN A CA 1
ATOM 2203 C C . ASN A 1 314 ? 38.862 60.428 29.915 1.00 41.68 652 ASN A C 1
ATOM 2204 O O . ASN A 1 314 ? 39.831 59.791 29.496 1.00 40.79 652 ASN A O 1
ATOM 2209 N N . LYS A 1 315 ? 37.793 59.825 30.441 1.00 35.49 653 LYS A N 1
ATOM 2210 C CA . LYS A 1 315 ? 37.656 58.369 30.437 1.00 32.87 653 LYS A CA 1
ATOM 2211 C C . LYS A 1 315 ? 36.499 57.942 29.513 1.00 30.10 653 LYS A C 1
ATOM 2212 O O . LYS A 1 315 ? 35.429 58.549 29.527 1.00 26.72 653 LYS A O 1
ATOM 2216 N N . LYS A 1 316 ? 36.744 56.911 28.713 1.00 26.03 654 LYS A N 1
ATOM 2217 C CA . LYS A 1 316 ? 35.741 56.353 27.810 1.00 29.11 654 LYS A CA 1
ATOM 2218 C C . LYS A 1 316 ? 34.836 55.336 28.511 1.00 23.54 654 LYS A C 1
ATOM 2219 O O . LYS A 1 316 ? 35.064 54.961 29.655 1.00 24.53 654 LYS A O 1
ATOM 2223 N N . TRP A 1 317 ? 33.797 54.905 27.807 1.00 21.71 655 TRP A N 1
ATOM 2224 C CA . TRP A 1 317 ? 32.834 53.971 28.344 1.00 19.52 655 TRP A CA 1
ATOM 2225 C C . TRP A 1 317 ? 33.509 52.761 28.970 1.00 21.80 655 TRP A C 1
ATOM 2226 O O . TRP A 1 317 ? 33.229 52.431 30.114 1.00 17.67 655 TRP A O 1
ATOM 2237 N N . ALA A 1 318 ? 34.415 52.115 28.237 1.00 22.76 656 ALA A N 1
ATOM 2238 C CA . ALA A 1 318 ? 34.993 50.862 28.709 1.00 22.86 656 ALA A CA 1
ATOM 2239 C C . ALA A 1 318 ? 35.795 51.053 29.984 1.00 20.76 656 ALA A C 1
ATOM 2240 O O . ALA A 1 318 ? 35.741 50.203 30.881 1.00 25.73 656 ALA A O 1
ATOM 2242 N N . GLN A 1 319 ? 36.490 52.171 30.121 1.00 23.85 657 GLN A N 1
ATOM 2243 C CA . GLN A 1 319 ? 37.251 52.367 31.352 1.00 27.63 657 GLN A CA 1
ATOM 2244 C C . GLN A 1 319 ? 36.388 52.771 32.534 1.00 25.17 657 GLN A C 1
ATOM 2245 O O . GLN A 1 319 ? 36.664 52.356 33.647 1.00 24.46 657 GLN A O 1
ATOM 2251 N N . VAL A 1 320 ? 35.353 53.571 32.298 1.00 24.04 658 VAL A N 1
ATOM 2252 C CA . VAL A 1 320 ? 34.358 53.879 33.341 1.00 20.61 658 VAL A CA 1
ATOM 2253 C C . VAL A 1 320 ? 33.693 52.591 33.838 1.00 19.74 658 VAL A C 1
ATOM 2254 O O . VAL A 1 320 ? 33.606 52.370 35.043 1.00 19.18 658 VAL A O 1
ATOM 2258 N N . LEU A 1 321 ? 33.257 51.716 32.914 1.00 18.18 659 LEU A N 1
ATOM 2259 C CA . LEU A 1 321 ? 32.569 50.502 33.296 1.00 17.99 659 LEU A CA 1
ATOM 2260 C C . LEU A 1 321 ? 33.492 49.565 34.056 1.00 19.46 659 LEU A C 1
ATOM 2261 O O . LEU A 1 321 ? 33.107 49.033 35.067 1.00 20.06 659 LEU A O 1
ATOM 2266 N N . THR A 1 322 ? 34.685 49.329 33.525 1.00 19.12 660 THR A N 1
ATOM 2267 C CA . THR A 1 322 ? 35.701 48.492 34.187 1.00 21.82 660 THR A CA 1
ATOM 2268 C C . THR A 1 322 ? 35.993 48.968 35.621 1.00 22.53 660 THR A C 1
ATOM 2269 O O . THR A 1 322 ? 36.036 48.154 36.538 1.00 25.54 660 THR A O 1
ATOM 2273 N N . ALA A 1 323 ? 36.179 50.278 35.800 1.00 25.17 661 ALA A N 1
ATOM 2274 C CA . ALA A 1 323 ? 36.348 50.886 37.133 1.00 28.85 661 ALA A CA 1
ATOM 2275 C C . ALA A 1 323 ? 35.173 50.630 38.087 1.00 28.54 661 ALA A C 1
ATOM 2276 O O . ALA A 1 323 ? 35.369 50.427 39.301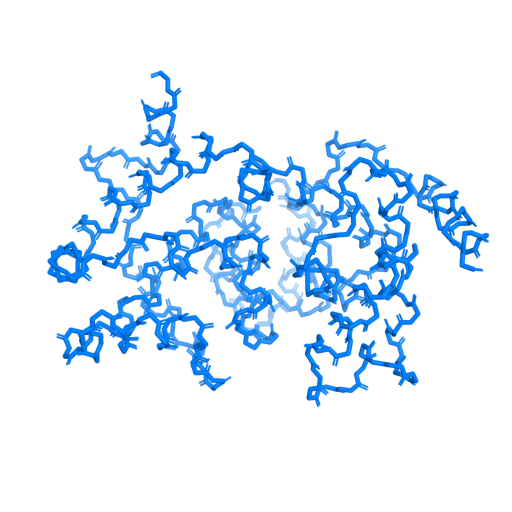 1.00 29.21 661 ALA A O 1
ATOM 2278 N N . LEU A 1 324 ? 33.959 50.612 37.548 1.00 23.85 662 LEU A N 1
ATOM 2279 C CA . LEU A 1 324 ? 32.756 50.343 38.338 1.00 26.16 662 LEU A CA 1
ATOM 2280 C C . LEU A 1 324 ? 32.546 48.862 38.624 1.00 27.36 662 LEU A C 1
ATOM 2281 O O . LEU A 1 324 ? 31.772 48.493 39.514 1.00 27.54 662 LEU A O 1
ATOM 2286 N N . GLN A 1 325 ? 33.223 48.011 37.866 1.00 22.21 663 GLN A N 1
ATOM 2287 C CA . GLN A 1 325 ? 33.084 46.590 38.043 1.00 24.10 663 GLN A CA 1
ATOM 2288 C C . GLN A 1 325 ? 34.173 46.020 38.956 1.00 26.78 663 GLN A C 1
ATOM 2289 O O . GLN A 1 325 ? 33.987 44.943 39.508 1.00 34.33 663 GLN A O 1
ATOM 2295 N N . LYS A 1 326 ? 35.278 46.745 39.095 1.00 29.09 664 LYS A N 1
ATOM 2296 C CA . LYS A 1 326 ? 36.533 46.231 39.671 1.00 38.00 664 LYS A CA 1
ATOM 2297 C C . LYS A 1 326 ? 36.562 46.463 41.170 1.00 39.17 664 LYS A C 1
ATOM 2298 O O . LYS A 1 326 ? 36.267 47.569 41.615 1.00 41.48 664 LYS A O 1
#

Sequence (288 aa):
YFQGNNAVLTWNNEILPNWEWCSRKVRDLWWQGIPPSVRGKVWSSLAIGNELNITHELFDICLARAKERWEASLELIKLDISSRTFPNNLCIFQQGGPYHDMLHSILGAYTCYRPDVGYVQGMSFIAAVLILNLDTADAFIAFSNLLNKPCQMAFFRVDHGLMLTYFAAFEVFFEENLPKLFAHFKKNNLTPDIYLIDWIFTLYSKSLPLDLACRIWDVFCRDGEEFLFRTALGILKLFEDILTKMDFIHMAQFLTRLPEDLPAEEELFASIATIQQMQSRNKKWAQVLTALQK

Radius of gyration: 19.27 Å; Cα contacts (8 Å, |Δi|>4): 347; chains: 1; bounding box: 40×53×46 Å